Protein AF-A0A923D4W1-F1 (afdb_monomer)

Solvent-accessible surface area (backbone atoms only — not comparable to full-atom values): 11805 Å² total; per-residue (Å²): 130,90,82,83,73,84,50,93,77,59,82,61,80,74,75,94,79,71,64,70,94,41,36,47,34,37,34,72,54,59,66,52,69,55,36,38,84,41,68,31,31,30,37,39,38,39,40,50,75,46,53,69,73,46,52,76,67,52,44,48,49,49,23,54,46,45,27,51,58,31,67,71,39,84,45,37,87,84,46,16,24,34,39,38,29,36,18,18,75,50,33,96,47,62,92,37,17,37,47,33,56,68,87,30,48,74,40,44,37,29,41,34,29,31,50,56,76,56,90,89,46,63,42,72,66,55,84,55,62,86,46,44,68,60,33,62,74,67,66,30,32,38,36,51,44,49,63,90,41,91,75,40,46,66,40,59,67,65,59,68,72,51,70,68,43,34,50,81,80,34,62,93,52,44,90,43,56,83,29,43,33,28,36,83,32,52,85,48,43,27,32,39,38,25,30,66,88,80,32,38,37,39,27,31,42,71,62,72,75,96,81,79,126

Nearest PDB structures (foldseek):
  7k46-assembly1_A  TM=4.595E-01  e=6.933E-01  Leishmania major
  6jl5-assembly2_E  TM=4.227E-01  e=3.703E+00  Trypanosoma cruzi
  6jks-assembly2_F  TM=4.259E-01  e=5.373E+00  Trypanosoma cruzi strain CL Brener
  6jl6-assembly2_E  TM=4.184E-01  e=8.295E+00  Trypanosoma cruzi

Mean predicted aligned error: 6.34 Å

Structure (mmCIF, N/CA/C/O backbone):
data_AF-A0A923D4W1-F1
#
_entry.id   AF-A0A923D4W1-F1
#
loop_
_atom_site.group_PDB
_atom_site.id
_atom_site.type_symbol
_atom_site.label_atom_id
_atom_site.label_alt_id
_atom_site.label_comp_id
_atom_site.label_asym_id
_atom_site.label_entity_id
_atom_site.label_seq_id
_atom_site.pdbx_PDB_ins_code
_atom_site.Cartn_x
_atom_site.Cartn_y
_atom_site.Cartn_z
_atom_site.occupancy
_atom_site.B_iso_or_equiv
_atom_site.auth_seq_id
_atom_site.auth_comp_id
_atom_site.auth_asym_id
_atom_site.auth_atom_id
_atom_site.pdbx_PDB_model_num
ATOM 1 N N . ARG A 1 1 ? 10.522 23.057 17.693 1.00 33.84 1 ARG A N 1
ATOM 2 C CA . ARG A 1 1 ? 9.174 23.028 18.316 1.00 33.84 1 ARG A CA 1
ATOM 3 C C . ARG A 1 1 ? 8.582 21.655 18.020 1.00 33.84 1 ARG A C 1
ATOM 5 O O . ARG A 1 1 ? 8.577 21.325 16.840 1.00 33.84 1 ARG A O 1
ATOM 12 N N . PRO A 1 2 ? 8.179 20.835 19.005 1.00 36.12 2 PRO A N 1
ATOM 13 C CA . PRO A 1 2 ? 7.536 19.558 18.707 1.00 36.12 2 PRO A CA 1
ATOM 14 C C . PRO A 1 2 ? 6.172 19.827 18.059 1.00 36.12 2 PRO A C 1
ATOM 16 O O . PRO A 1 2 ? 5.451 20.727 18.490 1.00 36.12 2 PRO A O 1
ATOM 19 N N . PHE A 1 3 ? 5.883 19.109 16.977 1.00 34.84 3 PHE A N 1
ATOM 20 C CA . PHE A 1 3 ? 4.708 19.282 16.126 1.00 34.84 3 PHE A CA 1
ATOM 21 C C . PHE A 1 3 ? 3.445 18.733 16.807 1.00 34.84 3 PHE A C 1
ATOM 23 O O . PHE A 1 3 ? 3.443 17.603 17.289 1.00 34.84 3 PHE A O 1
ATOM 30 N N . GLN A 1 4 ? 2.369 19.524 16.817 1.00 30.53 4 GLN A N 1
ATOM 31 C CA . GLN A 1 4 ? 1.019 19.058 17.133 1.00 30.53 4 GLN A CA 1
ATOM 32 C C . GLN A 1 4 ? 0.399 18.441 15.875 1.00 30.53 4 GLN A C 1
ATOM 34 O O . GLN A 1 4 ? 0.209 19.130 14.873 1.00 30.53 4 GLN A O 1
ATOM 39 N N . THR A 1 5 ? 0.070 17.155 15.927 1.00 37.94 5 THR A N 1
ATOM 40 C CA . THR A 1 5 ? -0.815 16.498 14.963 1.00 37.94 5 THR A CA 1
ATOM 41 C C . THR A 1 5 ? -2.258 16.921 15.248 1.00 37.94 5 THR A C 1
ATOM 43 O O . THR A 1 5 ? -2.744 16.809 16.374 1.00 37.94 5 THR A O 1
ATOM 46 N N . LYS A 1 6 ? -2.957 17.451 14.238 1.00 38.41 6 LYS A N 1
ATOM 47 C CA . LYS A 1 6 ? -4.404 17.691 14.318 1.00 38.41 6 LYS A CA 1
ATOM 48 C C . LYS A 1 6 ? -5.115 16.333 14.336 1.00 38.41 6 LYS A C 1
ATOM 50 O O . LYS A 1 6 ? -4.929 15.543 13.424 1.00 38.41 6 LYS A O 1
ATOM 55 N N . GLY A 1 7 ? -5.892 16.077 15.387 1.00 44.84 7 GLY A N 1
ATOM 56 C CA . GLY A 1 7 ? -6.656 14.835 15.584 1.00 44.84 7 GLY A CA 1
ATOM 57 C C . GLY A 1 7 ? -6.994 14.540 17.050 1.00 44.84 7 GLY A C 1
ATOM 58 O O . GLY A 1 7 ? -7.167 13.385 17.418 1.00 44.84 7 GLY A O 1
ATOM 59 N N . GLN A 1 8 ? -7.037 15.564 17.910 1.00 39.34 8 GLN A N 1
ATOM 60 C CA . GLN A 1 8 ? -7.007 15.402 19.367 1.00 39.34 8 GLN A CA 1
ATOM 61 C C . GLN A 1 8 ? -8.305 14.874 20.014 1.00 39.34 8 GLN A C 1
ATOM 63 O O . GLN A 1 8 ? -8.316 14.730 21.228 1.00 39.34 8 GLN A O 1
ATOM 68 N N . ASP A 1 9 ? -9.353 14.529 19.253 1.00 42.72 9 ASP A N 1
ATOM 69 C CA . ASP A 1 9 ? -10.667 14.194 19.836 1.00 42.72 9 ASP A CA 1
ATOM 70 C C . ASP A 1 9 ? -11.355 12.921 19.316 1.00 42.72 9 ASP A C 1
ATOM 72 O O . ASP A 1 9 ? -12.455 12.599 19.768 1.00 42.72 9 ASP A O 1
ATOM 76 N N . VAL A 1 10 ? -10.738 12.126 18.434 1.00 48.41 10 VAL A N 1
ATOM 77 C CA . VAL A 1 10 ? -11.320 10.813 18.102 1.00 48.41 10 VAL A CA 1
ATOM 78 C C . VAL A 1 10 ? -10.729 9.769 19.042 1.00 48.41 10 VAL A C 1
ATOM 80 O O . VAL A 1 10 ? -9.669 9.202 18.783 1.00 48.41 10 VAL A O 1
ATOM 83 N N . ARG A 1 11 ? -11.424 9.492 20.153 1.00 52.69 11 ARG A N 1
ATOM 84 C CA . ARG A 1 11 ? -11.217 8.240 20.895 1.00 52.69 11 ARG A CA 1
ATOM 85 C C . ARG A 1 11 ? -11.662 7.089 19.997 1.00 52.69 11 ARG A C 1
ATOM 87 O O . ARG A 1 11 ? -12.831 6.710 19.993 1.00 52.69 11 ARG A O 1
ATOM 94 N N . VAL A 1 12 ? -10.735 6.563 19.207 1.00 61.47 12 VAL A N 1
ATOM 95 C CA . VAL A 1 12 ? -10.959 5.351 18.426 1.00 61.47 12 VAL A CA 1
ATOM 96 C C . VAL A 1 12 ? -10.852 4.171 19.388 1.00 61.47 12 VAL A C 1
ATOM 98 O O . VAL A 1 12 ? -9.762 3.784 19.795 1.00 61.47 12 VAL A O 1
ATOM 101 N N . ALA A 1 13 ? -11.992 3.621 19.802 1.00 66.62 13 ALA A N 1
ATOM 102 C CA . ALA A 1 13 ? -12.012 2.387 20.574 1.00 66.62 13 ALA A CA 1
ATOM 103 C C . ALA A 1 13 ? -11.734 1.217 19.623 1.00 66.62 13 ALA A C 1
ATOM 105 O O . ALA A 1 13 ? -12.623 0.777 18.893 1.00 66.62 13 ALA A O 1
ATOM 106 N N . ILE A 1 14 ? -10.491 0.734 19.608 1.00 72.44 14 ILE A N 1
ATOM 107 C CA . ILE A 1 14 ? -10.156 -0.508 18.912 1.00 72.44 14 ILE A CA 1
ATOM 108 C C . ILE A 1 14 ? -10.882 -1.651 19.638 1.00 72.44 14 ILE A C 1
ATOM 110 O O . ILE A 1 14 ? -10.698 -1.799 20.849 1.00 72.44 14 ILE A O 1
ATOM 114 N N . PRO A 1 15 ? -11.713 -2.452 18.948 1.00 75.25 15 PRO A N 1
ATOM 115 C CA . PRO A 1 15 ? -12.415 -3.551 19.596 1.00 75.25 15 PRO A CA 1
ATOM 116 C C . PRO A 1 15 ? -11.430 -4.549 20.218 1.00 75.25 15 PRO A C 1
ATOM 118 O O . PRO A 1 15 ? -10.486 -4.984 19.560 1.00 75.25 15 PRO A O 1
ATOM 121 N N . GLU A 1 16 ? -11.675 -4.952 21.469 1.00 68.81 16 GLU A N 1
ATOM 122 C CA . GLU A 1 16 ? -10.759 -5.820 22.232 1.00 68.81 16 GLU A CA 1
ATOM 123 C C . GLU A 1 16 ? -10.563 -7.204 21.597 1.00 68.81 16 GLU A C 1
ATOM 125 O O . GLU A 1 16 ? -9.530 -7.846 21.791 1.00 68.81 16 GLU A O 1
ATOM 130 N N . ARG A 1 17 ? -11.553 -7.687 20.834 1.00 74.94 17 ARG A N 1
ATOM 131 C CA . ARG A 1 17 ? -11.509 -9.012 20.213 1.00 74.94 17 ARG A CA 1
ATOM 132 C C . ARG A 1 17 ? -12.149 -8.997 18.830 1.00 74.94 17 ARG A C 1
ATOM 134 O O . ARG A 1 17 ? -13.367 -8.938 18.695 1.00 74.94 17 ARG A O 1
ATOM 141 N N . ILE A 1 18 ? -11.310 -9.096 17.805 1.00 81.00 18 ILE A N 1
ATOM 142 C CA . ILE A 1 18 ? -11.721 -9.305 16.413 1.00 81.00 18 ILE A CA 1
ATOM 143 C C . ILE A 1 18 ? -11.127 -10.638 15.979 1.00 81.00 18 ILE A C 1
ATOM 145 O O . ILE A 1 18 ? -9.931 -10.863 16.175 1.00 81.00 18 ILE A O 1
ATOM 149 N N . ALA A 1 19 ? -11.967 -11.516 15.435 1.00 83.38 19 ALA A N 1
ATOM 150 C CA . ALA A 1 19 ? -11.529 -12.798 14.902 1.00 83.38 19 ALA A CA 1
ATOM 151 C C . ALA A 1 19 ? -10.494 -12.582 13.784 1.00 83.38 19 ALA A C 1
ATOM 153 O O . ALA A 1 19 ? -10.634 -11.664 12.977 1.00 83.38 19 ALA A O 1
ATOM 154 N N . ASP A 1 20 ? -9.428 -13.383 13.767 1.00 82.06 20 ASP A N 1
ATOM 155 C CA . ASP A 1 20 ? -8.282 -13.144 12.878 1.00 82.06 20 ASP A CA 1
ATOM 156 C C . ASP A 1 20 ? -8.639 -13.302 11.386 1.00 82.06 20 ASP A C 1
ATOM 158 O O . ASP A 1 20 ? -8.016 -12.673 10.534 1.00 82.06 20 ASP A O 1
ATOM 162 N N . ASP A 1 21 ? -9.692 -14.060 11.066 1.00 84.62 21 ASP A N 1
ATOM 163 C CA . ASP A 1 21 ? -10.262 -14.188 9.716 1.00 84.62 21 ASP A CA 1
ATOM 164 C C . ASP A 1 21 ? -10.898 -12.888 9.194 1.00 84.62 21 ASP A C 1
ATOM 166 O O . ASP A 1 21 ? -11.052 -12.705 7.987 1.00 84.62 21 ASP A O 1
ATOM 170 N N . ARG A 1 22 ? -11.224 -11.959 10.096 1.00 87.94 22 ARG A N 1
ATOM 171 C CA . ARG A 1 22 ? -11.741 -10.627 9.774 1.00 87.94 22 ARG A CA 1
ATOM 172 C C . ARG A 1 22 ? -10.656 -9.564 9.726 1.00 87.94 22 ARG A C 1
ATOM 174 O O . ARG A 1 22 ? -10.958 -8.435 9.339 1.00 87.94 22 ARG A O 1
ATOM 181 N N . VAL A 1 23 ? -9.428 -9.880 10.128 1.00 93.12 23 VAL A N 1
ATOM 182 C CA . VAL A 1 23 ? -8.322 -8.923 10.191 1.00 93.12 23 VAL A CA 1
ATOM 183 C C . VAL A 1 23 ? -7.437 -9.049 8.957 1.00 93.12 23 VAL A C 1
ATOM 185 O O . VAL A 1 23 ? -6.949 -10.125 8.625 1.00 93.12 23 VAL A O 1
ATOM 188 N N . LEU A 1 24 ? -7.193 -7.914 8.304 1.00 96.00 24 LEU A N 1
ATOM 189 C CA . LEU A 1 24 ? -6.188 -7.779 7.255 1.00 96.00 24 LEU A CA 1
ATOM 190 C C . LEU A 1 24 ? -4.814 -7.462 7.855 1.00 96.00 24 LEU A C 1
ATOM 192 O O . LEU A 1 24 ? -3.817 -8.066 7.472 1.00 96.00 24 LEU A O 1
ATOM 196 N N . LEU A 1 25 ? -4.756 -6.503 8.781 1.00 96.50 25 LEU A N 1
ATOM 197 C CA . LEU A 1 25 ? -3.513 -6.018 9.380 1.00 96.50 25 LEU A CA 1
ATOM 198 C C . LEU A 1 25 ? -3.722 -5.726 10.865 1.00 96.50 25 LEU A C 1
ATOM 200 O O . LEU A 1 25 ? -4.727 -5.123 11.231 1.00 96.50 25 LEU A O 1
ATOM 204 N N . ARG A 1 26 ? -2.758 -6.088 11.710 1.00 94.94 26 ARG A N 1
ATOM 205 C CA . ARG A 1 26 ? -2.664 -5.649 13.109 1.00 94.94 26 ARG A CA 1
ATOM 206 C C . ARG A 1 26 ? -1.192 -5.475 13.466 1.00 94.94 26 ARG A C 1
ATOM 208 O O . ARG A 1 26 ? -0.414 -6.408 13.270 1.00 94.94 26 ARG A O 1
ATOM 215 N N . GLN A 1 27 ? -0.807 -4.304 13.964 1.00 94.62 27 GLN A N 1
ATOM 216 C CA . GLN A 1 27 ? 0.552 -4.056 14.452 1.00 94.62 27 GLN A CA 1
ATOM 217 C C . GLN A 1 27 ? 0.604 -2.913 15.472 1.00 94.62 27 GLN A C 1
ATOM 219 O O . GLN A 1 27 ? -0.324 -2.111 15.585 1.00 94.62 27 GLN A O 1
ATOM 224 N N . GLU A 1 28 ? 1.737 -2.827 16.165 1.00 92.31 28 GLU A N 1
ATOM 225 C CA . GLU A 1 28 ? 2.091 -1.725 17.057 1.00 92.31 28 GLU A CA 1
ATOM 226 C C . GLU A 1 28 ? 3.146 -0.813 16.400 1.00 92.31 28 GLU A C 1
ATOM 228 O O . GLU A 1 28 ? 4.169 -1.282 15.887 1.00 92.31 28 GLU A O 1
ATOM 233 N N . GLY A 1 29 ? 2.899 0.495 16.426 1.00 88.62 29 GLY A N 1
ATOM 234 C CA . GLY A 1 29 ? 3.747 1.543 15.872 1.00 88.62 29 GLY A CA 1
ATOM 235 C C . GLY A 1 29 ? 3.856 1.512 14.344 1.00 88.62 29 GLY A C 1
ATOM 236 O O . GLY A 1 29 ? 3.038 0.924 13.636 1.00 88.62 29 GLY A O 1
ATOM 237 N N . ASN A 1 30 ? 4.908 2.158 13.829 1.00 87.31 30 ASN A N 1
ATOM 238 C CA . ASN A 1 30 ? 5.237 2.229 12.399 1.00 87.31 30 ASN A CA 1
ATOM 239 C C . ASN A 1 30 ? 4.131 2.853 11.525 1.00 87.31 30 ASN A C 1
ATOM 241 O O . ASN A 1 30 ? 3.944 2.439 10.385 1.00 87.31 30 ASN A O 1
ATOM 245 N N . PHE A 1 31 ? 3.398 3.844 12.036 1.00 86.94 31 PHE A N 1
ATOM 246 C CA . PHE A 1 31 ? 2.408 4.596 11.264 1.00 86.94 31 PHE A CA 1
ATOM 247 C C . PHE A 1 31 ? 2.451 6.096 11.564 1.00 86.94 31 PHE A C 1
ATOM 249 O O . PHE A 1 31 ? 3.014 6.540 12.566 1.00 86.94 31 PHE A O 1
ATOM 256 N N . MET A 1 32 ? 1.860 6.878 10.664 1.00 82.12 32 MET A N 1
ATOM 257 C CA . MET A 1 32 ? 1.799 8.337 10.676 1.00 82.12 32 MET A CA 1
ATOM 258 C C . MET A 1 32 ? 0.412 8.771 10.182 1.00 82.12 32 MET A C 1
ATOM 260 O O . MET A 1 32 ? -0.173 8.108 9.329 1.00 82.12 32 MET A O 1
ATOM 264 N N . GLY A 1 33 ? -0.117 9.878 10.713 1.00 69.75 33 GLY A N 1
ATOM 265 C CA . GLY A 1 33 ? -1.463 10.367 10.363 1.00 69.75 33 GLY A CA 1
ATOM 266 C C . GLY A 1 33 ? -2.433 10.520 11.539 1.00 69.75 33 GLY A C 1
ATOM 267 O O . GLY A 1 33 ? -3.610 10.770 11.328 1.00 69.75 33 GLY A O 1
ATOM 268 N N . GLY A 1 34 ? -1.962 10.406 12.786 1.00 77.69 34 GLY A N 1
ATOM 269 C CA . GLY A 1 34 ? -2.824 10.594 13.956 1.00 77.69 34 GLY A CA 1
ATOM 270 C C . GLY A 1 34 ? -3.691 9.370 14.273 1.00 77.69 34 GLY A C 1
ATOM 271 O O . GLY A 1 34 ? -3.424 8.269 13.787 1.00 77.69 34 GLY A O 1
ATOM 272 N N . SER A 1 35 ? -4.693 9.558 15.137 1.00 80.06 35 SER A N 1
ATOM 273 C CA . SER A 1 35 ? -5.722 8.546 15.396 1.00 80.06 35 SER A CA 1
ATOM 274 C C . SER A 1 35 ? -6.792 8.660 14.313 1.00 80.06 35 SER A C 1
ATOM 276 O O . SER A 1 35 ? -7.408 9.718 14.176 1.00 80.06 35 SER A O 1
ATOM 278 N N . VAL A 1 36 ? -6.998 7.597 13.537 1.00 85.06 36 VAL A N 1
ATOM 279 C CA . VAL A 1 36 ? -7.890 7.594 12.372 1.00 85.06 36 VAL A CA 1
ATOM 280 C C . VAL A 1 36 ? -8.952 6.509 12.494 1.00 85.06 36 VAL A C 1
ATOM 282 O O . VAL A 1 36 ? -8.721 5.452 13.076 1.00 85.06 36 VAL A O 1
ATOM 285 N N . SER A 1 37 ? -10.117 6.774 11.909 1.00 89.62 37 SER A N 1
ATOM 286 C CA . SER A 1 37 ? -11.125 5.769 11.585 1.00 89.62 37 SER A CA 1
ATOM 287 C C . SER A 1 37 ? -11.518 5.951 10.124 1.00 89.62 37 SER A C 1
ATOM 289 O O . SER A 1 37 ? -12.329 6.813 9.788 1.00 89.62 37 SER A O 1
ATOM 291 N N . GLN A 1 38 ? -10.864 5.194 9.246 1.00 90.50 38 GLN A N 1
ATOM 292 C CA . GLN A 1 38 ? -10.929 5.370 7.799 1.00 90.50 38 GLN A CA 1
ATOM 293 C C . GLN A 1 38 ? -11.581 4.137 7.158 1.00 90.50 38 GLN A C 1
ATOM 295 O O . GLN A 1 38 ? -10.999 3.050 7.219 1.00 90.50 38 GLN A O 1
ATOM 30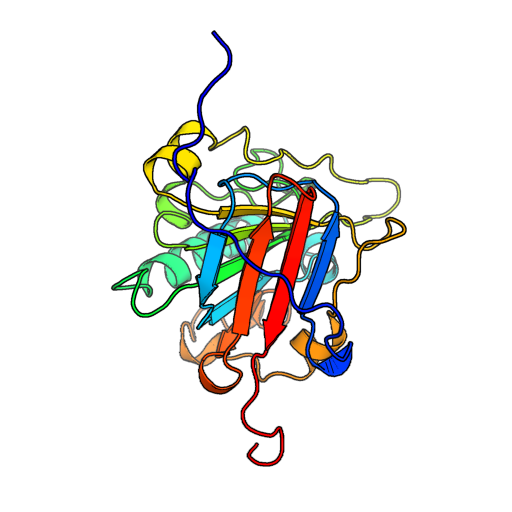0 N N . PRO A 1 39 ? -12.774 4.243 6.539 1.00 95.06 39 PRO A N 1
ATOM 301 C CA . PRO A 1 39 ? -13.282 3.166 5.692 1.00 95.06 39 PRO A CA 1
ATOM 302 C C . PRO A 1 39 ? -12.324 2.910 4.525 1.00 95.06 39 PRO A C 1
ATOM 304 O O . PRO A 1 39 ? -11.650 3.835 4.068 1.00 95.06 39 PRO A O 1
ATOM 307 N N . VAL A 1 40 ? -12.292 1.673 4.039 1.00 96.94 40 VAL A N 1
ATOM 308 C CA . VAL A 1 40 ? -11.536 1.246 2.859 1.00 96.94 40 VAL A CA 1
ATOM 309 C C . VAL A 1 40 ? -12.509 0.547 1.917 1.00 96.94 40 VAL A C 1
ATOM 311 O O . VAL A 1 40 ? -13.101 -0.468 2.273 1.00 96.94 40 VAL A O 1
ATOM 314 N N . SER A 1 41 ? -12.675 1.092 0.716 1.00 97.25 41 SER A N 1
ATOM 315 C CA . SER A 1 41 ? -13.549 0.524 -0.321 1.00 97.25 41 SER A CA 1
ATOM 316 C C . SER A 1 41 ? -12.757 -0.240 -1.374 1.00 97.25 41 SER A C 1
ATOM 318 O O . SER A 1 41 ? -13.284 -1.155 -2.002 1.00 97.25 41 SER A O 1
ATOM 320 N N . ARG A 1 42 ? -11.479 0.106 -1.553 1.00 98.00 42 ARG A N 1
ATOM 321 C CA . ARG A 1 42 ? -10.593 -0.543 -2.518 1.00 98.00 42 ARG A CA 1
ATOM 322 C C . ARG A 1 42 ? -9.211 -0.772 -1.933 1.00 98.00 42 ARG A C 1
ATOM 324 O O . ARG A 1 42 ? -8.702 0.063 -1.188 1.00 98.00 42 ARG A O 1
ATOM 331 N N . ILE A 1 43 ? -8.587 -1.874 -2.325 1.00 98.62 43 ILE A N 1
ATOM 332 C CA . ILE A 1 43 ? -7.171 -2.132 -2.073 1.00 98.62 43 ILE A CA 1
ATOM 333 C C . ILE A 1 43 ? -6.459 -2.246 -3.416 1.00 98.62 43 ILE A C 1
ATOM 335 O O . ILE A 1 43 ? -6.903 -2.986 -4.291 1.00 98.62 43 ILE A O 1
ATOM 339 N N . ILE A 1 44 ? -5.346 -1.538 -3.565 1.00 98.75 44 ILE A N 1
ATOM 340 C CA . ILE A 1 44 ? -4.352 -1.808 -4.604 1.00 98.75 44 ILE A CA 1
ATOM 341 C C . ILE A 1 44 ? -3.179 -2.472 -3.891 1.00 98.75 44 ILE A C 1
ATOM 343 O O . ILE A 1 44 ? -2.574 -1.869 -3.007 1.00 98.75 44 ILE A O 1
ATOM 347 N N . TYR A 1 45 ? -2.883 -3.718 -4.239 1.00 98.75 45 TYR A N 1
ATOM 348 C CA . TYR A 1 45 ? -1.817 -4.505 -3.632 1.00 98.75 45 TYR A CA 1
ATOM 349 C C . TYR A 1 45 ? -0.786 -4.881 -4.687 1.00 98.75 45 TYR A C 1
ATOM 351 O O . TYR A 1 45 ? -1.126 -5.482 -5.701 1.00 98.75 45 TYR A O 1
ATOM 359 N N . ILE A 1 46 ? 0.472 -4.535 -4.445 1.00 98.56 46 ILE A N 1
ATOM 360 C CA . ILE A 1 46 ? 1.603 -4.989 -5.249 1.00 98.56 46 ILE A CA 1
ATOM 361 C C . ILE A 1 46 ? 2.293 -6.099 -4.462 1.00 98.56 46 ILE A C 1
ATOM 363 O O . ILE A 1 46 ? 2.840 -5.834 -3.388 1.00 98.56 46 ILE A O 1
ATOM 367 N N . ASP A 1 47 ? 2.269 -7.323 -4.988 1.00 97.25 47 ASP A N 1
ATOM 368 C CA . ASP A 1 47 ? 2.941 -8.470 -4.380 1.00 97.25 47 ASP A CA 1
ATOM 369 C C . ASP A 1 47 ? 4.458 -8.225 -4.327 1.00 97.25 47 ASP A C 1
ATOM 371 O O . ASP A 1 47 ? 5.098 -8.121 -5.381 1.00 97.25 47 ASP A O 1
ATOM 375 N N . PRO A 1 48 ? 5.069 -8.167 -3.128 1.00 95.69 48 PRO A N 1
ATOM 376 C CA . PRO A 1 48 ? 6.504 -7.974 -3.016 1.00 95.69 48 PRO A CA 1
ATOM 377 C C . PRO A 1 48 ? 7.329 -9.063 -3.704 1.00 95.69 48 PRO A C 1
ATOM 379 O O . PRO A 1 48 ? 8.362 -8.749 -4.291 1.00 95.69 48 PRO A O 1
ATOM 382 N N . GLN A 1 49 ? 6.887 -10.325 -3.670 1.00 94.06 49 GLN A N 1
ATOM 383 C CA . GLN A 1 49 ? 7.653 -11.448 -4.231 1.00 94.06 49 GLN A CA 1
ATOM 384 C C . GLN A 1 49 ? 7.543 -11.537 -5.758 1.00 94.06 49 GLN A C 1
ATOM 386 O O . GLN A 1 49 ? 8.480 -11.963 -6.433 1.00 94.06 49 GLN A O 1
ATOM 391 N N . GLY A 1 50 ? 6.405 -11.147 -6.326 1.00 96.00 50 GLY A N 1
ATOM 392 C CA . GLY A 1 50 ? 6.248 -10.938 -7.759 1.00 96.00 50 GLY A CA 1
ATOM 393 C C . GLY A 1 50 ? 7.061 -9.739 -8.243 1.00 96.00 50 GLY A C 1
ATOM 394 O O . GLY A 1 50 ? 7.760 -9.832 -9.251 1.00 96.00 50 GLY A O 1
ATOM 395 N N . TYR A 1 51 ? 7.044 -8.638 -7.489 1.00 96.69 51 TYR A N 1
ATOM 396 C CA . TYR A 1 51 ? 7.739 -7.404 -7.852 1.00 96.69 51 TYR A CA 1
ATOM 397 C C . TYR A 1 51 ? 9.266 -7.554 -7.910 1.00 96.69 51 TYR A C 1
ATOM 399 O O . TYR A 1 51 ? 9.904 -6.959 -8.781 1.00 96.69 51 TYR A O 1
ATOM 407 N N . THR A 1 52 ? 9.881 -8.356 -7.033 1.00 94.38 52 THR A N 1
ATOM 408 C CA . THR A 1 52 ? 11.340 -8.597 -7.068 1.00 94.38 52 THR A CA 1
ATOM 409 C C . THR A 1 52 ? 11.802 -9.233 -8.372 1.00 94.38 52 THR A C 1
ATOM 411 O O . THR A 1 52 ? 12.891 -8.919 -8.847 1.00 94.38 52 THR A O 1
ATOM 414 N N . LYS A 1 53 ? 10.953 -10.068 -8.978 1.00 95.25 53 LYS A N 1
ATOM 415 C CA . LYS A 1 53 ? 11.241 -10.803 -10.217 1.00 95.25 53 LYS A CA 1
ATOM 416 C C . LYS A 1 53 ? 11.104 -9.951 -11.478 1.00 95.25 53 LYS A C 1
ATOM 418 O O . LYS A 1 53 ? 11.532 -10.390 -12.541 1.00 95.25 53 LYS A O 1
ATOM 423 N N . LEU A 1 54 ? 10.512 -8.762 -11.369 1.00 96.88 54 LEU A N 1
ATOM 424 C CA . LEU A 1 54 ? 10.343 -7.852 -12.494 1.00 96.88 54 LEU A CA 1
ATOM 425 C C . LEU A 1 54 ? 11.681 -7.249 -12.931 1.00 96.88 54 LEU A C 1
ATOM 427 O O . LEU A 1 54 ? 12.523 -6.862 -12.112 1.00 96.88 54 LEU A O 1
ATOM 431 N N . SER A 1 55 ? 11.840 -7.094 -14.241 1.00 97.19 55 SER A N 1
ATOM 432 C CA . SER A 1 55 ? 12.909 -6.294 -14.827 1.00 97.19 55 SER A CA 1
ATOM 433 C C . SER A 1 55 ? 12.788 -4.821 -14.424 1.00 97.19 55 SER A C 1
ATOM 435 O O . SER A 1 55 ? 11.747 -4.341 -13.975 1.00 97.19 55 SER A O 1
ATOM 437 N N . LEU A 1 56 ? 13.866 -4.060 -14.624 1.00 96.38 56 LEU A N 1
ATOM 438 C CA . LEU A 1 56 ? 13.868 -2.630 -14.320 1.00 96.38 56 LEU A CA 1
ATOM 439 C C . LEU A 1 56 ? 12.761 -1.870 -15.071 1.00 96.38 56 LEU A C 1
ATOM 441 O O . LEU A 1 56 ? 12.117 -1.016 -14.470 1.00 96.38 56 LEU A O 1
ATOM 445 N N . SER A 1 57 ? 12.527 -2.189 -16.350 1.00 97.56 57 SER A N 1
ATOM 446 C CA . SER A 1 57 ? 11.461 -1.557 -17.142 1.00 97.56 57 SER A CA 1
ATOM 447 C C . SER A 1 57 ? 10.088 -1.851 -16.548 1.00 97.56 57 SER A C 1
ATOM 449 O O . SER A 1 57 ? 9.327 -0.928 -16.281 1.00 97.56 57 SER A O 1
ATOM 451 N N . GLU A 1 58 ? 9.818 -3.119 -16.238 1.00 98.19 58 GLU A N 1
ATOM 452 C CA . GLU A 1 58 ? 8.533 -3.540 -15.676 1.00 98.19 58 GLU A CA 1
ATOM 453 C C . GLU A 1 58 ? 8.253 -2.887 -14.316 1.00 98.19 58 GLU A C 1
ATOM 455 O O . GLU A 1 58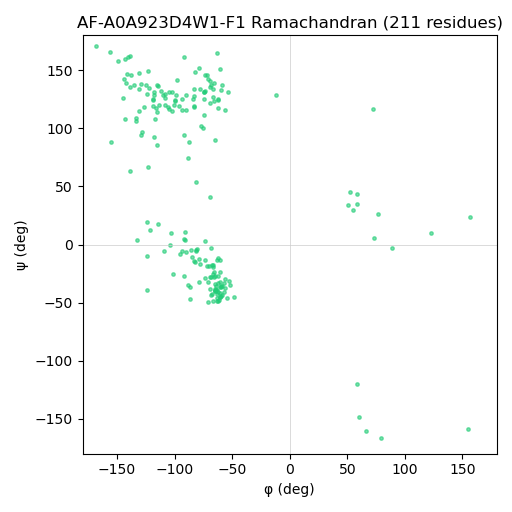 ? 7.113 -2.555 -14.005 1.00 98.19 58 GLU A O 1
ATOM 460 N N . LYS A 1 59 ? 9.287 -2.624 -13.510 1.00 98.06 59 LYS A N 1
ATOM 461 C CA . LYS A 1 59 ? 9.139 -1.879 -12.249 1.00 98.06 59 LYS A CA 1
ATOM 462 C C . LYS A 1 59 ? 8.692 -0.429 -12.468 1.00 98.06 59 LYS A C 1
ATOM 464 O O . LYS A 1 59 ? 7.871 0.083 -11.704 1.00 98.06 59 LYS A O 1
ATOM 469 N N . TYR A 1 60 ? 9.189 0.233 -13.514 1.00 98.12 60 TYR A N 1
ATOM 470 C CA . TYR A 1 60 ? 8.680 1.550 -13.913 1.00 98.12 60 TYR A CA 1
ATOM 471 C C . TYR A 1 60 ? 7.262 1.462 -14.481 1.00 98.12 60 TYR A C 1
ATOM 473 O O . TYR A 1 60 ? 6.432 2.318 -14.172 1.00 98.12 60 TYR A O 1
ATOM 481 N N . ASP A 1 61 ? 6.952 0.421 -15.249 1.00 98.19 61 ASP A N 1
ATOM 482 C CA . ASP A 1 61 ? 5.607 0.209 -15.786 1.00 98.19 61 ASP A CA 1
ATOM 483 C C . ASP A 1 61 ? 4.574 -0.004 -14.671 1.00 98.19 61 ASP A C 1
ATOM 485 O O . ASP A 1 61 ? 3.494 0.591 -14.725 1.00 98.19 61 ASP A O 1
ATOM 489 N N . VAL A 1 62 ? 4.933 -0.736 -13.608 1.00 98.56 62 VAL 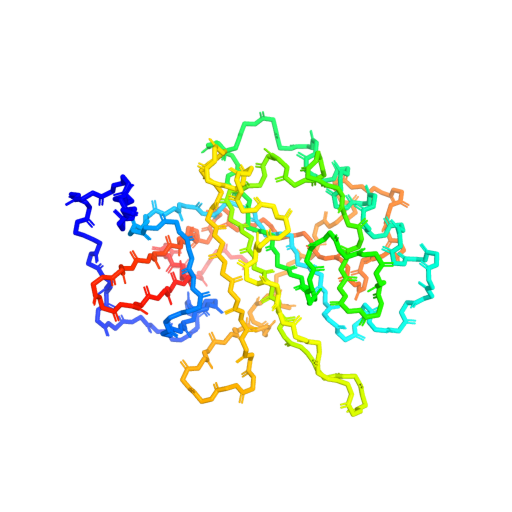A N 1
ATOM 490 C CA . VAL A 1 62 ? 4.125 -0.867 -12.383 1.00 98.56 62 VAL A CA 1
ATOM 491 C C . VAL A 1 62 ? 3.903 0.491 -11.711 1.00 98.56 62 VAL A C 1
ATOM 493 O O . VAL A 1 62 ? 2.777 0.790 -11.319 1.00 98.56 62 VAL A O 1
ATOM 496 N N . ALA A 1 63 ? 4.916 1.361 -11.624 1.00 98.38 63 ALA A N 1
ATOM 497 C CA . ALA A 1 63 ? 4.729 2.714 -11.088 1.00 98.38 63 ALA A CA 1
ATOM 498 C C . ALA A 1 63 ? 3.712 3.522 -11.918 1.00 98.38 63 ALA A C 1
ATOM 500 O O . ALA A 1 63 ? 2.780 4.119 -11.374 1.00 98.38 63 ALA A O 1
ATOM 501 N N . ARG A 1 64 ? 3.820 3.465 -13.253 1.00 98.31 64 ARG A N 1
ATOM 502 C CA . ARG A 1 64 ? 2.860 4.113 -14.161 1.00 98.31 64 ARG A CA 1
ATOM 503 C C . ARG A 1 64 ? 1.460 3.495 -14.065 1.00 98.31 64 ARG A C 1
ATOM 505 O O . ARG A 1 64 ? 0.475 4.211 -14.247 1.00 98.31 64 ARG A O 1
ATOM 512 N N . LEU A 1 65 ? 1.361 2.187 -13.825 1.00 98.62 65 LEU A N 1
ATOM 513 C CA . LEU A 1 65 ? 0.103 1.472 -13.589 1.00 98.62 65 LEU A CA 1
ATOM 514 C C . LEU A 1 65 ? -0.563 1.984 -12.312 1.00 98.62 65 LEU A C 1
ATOM 516 O O . LEU A 1 65 ? -1.731 2.366 -12.366 1.00 98.62 65 LEU A O 1
ATOM 520 N N . VAL A 1 66 ? 0.177 2.091 -11.202 1.00 98.62 66 VAL A N 1
ATOM 521 C CA . VAL A 1 66 ? -0.321 2.702 -9.956 1.00 98.62 66 VAL A CA 1
ATOM 522 C C . VAL A 1 66 ? -0.857 4.105 -10.234 1.00 98.62 66 VAL A C 1
ATOM 524 O O . VAL A 1 66 ? -1.983 4.413 -9.851 1.00 98.62 66 VAL A O 1
ATOM 527 N N . GLY A 1 67 ? -0.119 4.915 -10.998 1.00 98.38 67 GLY A N 1
ATOM 528 C CA . GLY A 1 67 ? -0.571 6.243 -11.409 1.00 98.38 67 GLY A CA 1
ATOM 529 C C . GLY A 1 67 ? -1.860 6.244 -12.238 1.00 98.38 67 GLY A C 1
ATOM 530 O O . GLY A 1 67 ? -2.691 7.138 -12.072 1.00 98.38 67 GLY A O 1
ATOM 531 N N . ARG A 1 68 ? -2.066 5.250 -13.114 1.00 98.25 68 ARG A N 1
ATOM 532 C CA . ARG A 1 68 ? -3.332 5.077 -13.851 1.00 98.25 68 ARG A CA 1
ATOM 533 C C . ARG A 1 68 ? -4.477 4.722 -12.908 1.00 98.25 68 ARG A C 1
ATOM 535 O O . ARG A 1 68 ? -5.505 5.385 -12.969 1.00 98.25 68 ARG A O 1
ATOM 542 N N . LEU A 1 69 ? -4.287 3.753 -12.012 1.00 98.50 69 LEU A N 1
ATOM 543 C CA . LEU A 1 69 ? -5.307 3.364 -11.031 1.00 98.50 69 LEU A CA 1
ATOM 544 C C . LEU A 1 69 ? -5.661 4.515 -10.080 1.00 98.50 69 LEU A C 1
ATOM 546 O O . LEU A 1 69 ? -6.834 4.745 -9.807 1.00 98.50 69 LEU A O 1
ATOM 550 N N . ASN A 1 70 ? -4.667 5.285 -9.630 1.00 98.31 70 ASN A N 1
ATOM 551 C CA . ASN A 1 70 ? -4.865 6.471 -8.797 1.00 98.31 70 ASN A CA 1
ATOM 552 C C . ASN A 1 70 ? -5.740 7.531 -9.486 1.00 98.31 70 ASN A C 1
ATOM 554 O O . ASN A 1 70 ? -6.553 8.184 -8.835 1.00 98.31 70 ASN A O 1
ATOM 558 N N . LYS A 1 71 ? -5.614 7.688 -10.808 1.00 97.31 71 LYS A N 1
ATOM 559 C CA . LYS A 1 71 ? -6.447 8.616 -11.591 1.00 97.31 71 LYS A CA 1
ATOM 560 C C . LYS A 1 71 ? -7.896 8.157 -11.757 1.00 97.31 71 LYS A C 1
ATOM 562 O O . LYS A 1 71 ? -8.728 8.997 -12.062 1.00 97.31 71 LYS A O 1
ATOM 567 N N . LEU A 1 72 ? -8.193 6.872 -11.553 1.00 96.81 72 LEU A N 1
ATOM 568 C CA . LEU A 1 72 ? -9.565 6.342 -11.556 1.00 96.81 72 LEU A CA 1
ATOM 569 C C . LEU A 1 72 ? -10.294 6.580 -10.223 1.00 96.81 72 LEU A C 1
ATOM 571 O O . LEU A 1 72 ? -11.455 6.209 -10.073 1.00 96.81 72 LEU A O 1
ATOM 575 N N . ILE A 1 73 ? -9.613 7.141 -9.221 1.00 97.06 73 ILE A N 1
ATOM 576 C CA . ILE A 1 73 ? -10.223 7.518 -7.947 1.00 97.06 73 ILE A CA 1
ATOM 577 C C . ILE A 1 73 ? -10.762 8.942 -8.100 1.00 97.06 73 ILE A C 1
ATOM 579 O O . ILE A 1 73 ? -10.059 9.906 -7.798 1.00 97.06 73 ILE A O 1
ATOM 583 N N . ASP A 1 74 ? -12.006 9.065 -8.564 1.00 89.12 74 ASP A N 1
ATOM 584 C CA . ASP A 1 74 ? -12.657 10.366 -8.786 1.00 89.12 74 ASP A CA 1
ATOM 585 C C . ASP A 1 74 ? -12.780 11.165 -7.481 1.00 89.12 74 ASP A C 1
ATOM 587 O O . ASP A 1 74 ? -12.419 12.343 -7.394 1.00 89.12 74 ASP A O 1
ATOM 591 N N . HIS A 1 75 ? -13.260 10.499 -6.427 1.00 91.75 75 HIS A N 1
ATOM 592 C CA . HIS A 1 75 ? -13.488 11.094 -5.117 1.00 91.75 75 HIS A CA 1
ATOM 593 C C . HIS A 1 75 ? -12.927 10.191 -4.017 1.00 91.75 75 HIS A C 1
ATOM 595 O O . HIS A 1 75 ? -13.523 9.176 -3.652 1.00 91.75 75 HIS A O 1
ATOM 601 N N . ARG A 1 76 ? -11.792 10.591 -3.423 1.00 92.75 76 ARG A N 1
ATOM 602 C CA . ARG A 1 76 ? -11.112 9.841 -2.346 1.00 92.75 76 ARG A CA 1
ATOM 603 C C . ARG A 1 76 ? -12.037 9.471 -1.184 1.00 92.75 76 ARG A C 1
ATOM 605 O O . ARG A 1 76 ? -11.866 8.417 -0.587 1.00 92.75 76 ARG A O 1
ATOM 612 N N . ARG A 1 77 ? -12.999 10.334 -0.841 1.00 90.50 77 ARG A N 1
ATOM 613 C CA . ARG A 1 77 ? -13.945 10.087 0.262 1.00 90.50 77 ARG A CA 1
ATOM 614 C C . ARG A 1 77 ? -15.007 9.042 -0.079 1.00 90.50 77 ARG A C 1
ATOM 616 O O . ARG A 1 77 ? -15.478 8.368 0.828 1.00 90.50 77 ARG A O 1
ATOM 623 N N . GLU A 1 78 ? -15.365 8.909 -1.353 1.00 93.62 78 GLU A N 1
ATOM 624 C CA . GLU A 1 78 ? -16.371 7.950 -1.829 1.00 93.62 78 GLU A CA 1
ATOM 625 C C . GLU A 1 78 ? -15.748 6.599 -2.164 1.00 93.62 78 GLU A C 1
ATOM 627 O O . GLU A 1 78 ? -16.346 5.561 -1.901 1.00 93.62 78 GLU A O 1
ATOM 632 N N . THR A 1 79 ? -14.512 6.606 -2.675 1.00 96.12 79 THR A N 1
ATOM 633 C CA . THR A 1 79 ? -13.721 5.387 -2.883 1.00 96.12 79 THR A CA 1
ATOM 634 C C . THR A 1 79 ? -12.377 5.435 -2.149 1.00 96.12 79 THR A C 1
ATOM 636 O O . THR A 1 79 ? -11.316 5.466 -2.789 1.00 96.12 79 THR A O 1
ATOM 639 N N . PRO A 1 80 ? -12.375 5.427 -0.802 1.00 97.38 80 PRO A N 1
ATOM 640 C CA . PRO A 1 80 ? -11.145 5.353 -0.033 1.00 97.38 80 PRO A CA 1
ATOM 641 C C . PRO A 1 80 ? -10.336 4.125 -0.432 1.00 97.38 80 PRO A C 1
ATOM 643 O O . PRO A 1 80 ? -10.768 2.981 -0.264 1.00 97.38 80 PRO A O 1
ATOM 646 N N . THR A 1 81 ? -9.162 4.380 -0.996 1.00 98.56 81 THR A N 1
ATOM 647 C CA . THR A 1 81 ? -8.287 3.337 -1.520 1.00 98.56 81 THR A CA 1
ATOM 648 C C . THR A 1 81 ? -7.074 3.190 -0.616 1.00 98.56 81 THR A C 1
ATOM 650 O O . THR A 1 81 ? -6.421 4.184 -0.291 1.00 98.56 81 THR A O 1
ATOM 653 N N . LEU A 1 82 ? -6.788 1.952 -0.219 1.00 98.44 82 LEU A N 1
ATOM 654 C CA . LEU A 1 82 ? -5.579 1.553 0.489 1.00 98.44 82 LEU A CA 1
ATOM 655 C C . LEU A 1 82 ? -4.566 1.014 -0.529 1.00 98.44 82 LEU A C 1
ATOM 657 O O . LEU A 1 82 ? -4.841 0.032 -1.216 1.00 98.44 82 LEU A O 1
ATOM 661 N N . LEU A 1 83 ? -3.401 1.647 -0.629 1.00 98.62 83 LEU A N 1
ATOM 662 C CA . LEU A 1 83 ? -2.296 1.187 -1.466 1.00 98.62 83 LEU A CA 1
ATOM 663 C C . LEU A 1 83 ? -1.269 0.450 -0.608 1.00 98.62 83 LEU A C 1
ATOM 665 O O . LEU A 1 83 ? -0.741 1.000 0.352 1.00 98.62 83 LEU A O 1
ATOM 669 N N . LEU A 1 84 ? -0.964 -0.784 -0.978 1.00 98.50 84 LEU A N 1
ATOM 670 C CA . LEU A 1 84 ? -0.038 -1.673 -0.291 1.00 98.50 84 LEU A CA 1
ATOM 671 C C . LEU A 1 84 ? 1.029 -2.119 -1.289 1.00 98.50 84 LEU A C 1
ATOM 673 O O . LEU A 1 84 ? 0.689 -2.595 -2.372 1.00 98.50 84 LEU A O 1
ATOM 677 N N . GLY A 1 85 ? 2.311 -2.004 -0.957 1.00 97.12 85 GLY A N 1
ATOM 678 C CA . GLY A 1 85 ? 3.342 -2.385 -1.918 1.00 97.12 85 GLY A CA 1
ATOM 679 C C . GLY A 1 85 ? 4.751 -2.476 -1.351 1.00 97.12 85 GLY A C 1
ATOM 680 O O . GLY A 1 85 ? 4.980 -2.129 -0.192 1.00 97.12 85 GLY A O 1
ATOM 681 N N . PRO A 1 86 ? 5.692 -2.998 -2.152 1.00 95.81 86 PRO A N 1
ATOM 682 C CA . PRO A 1 86 ? 7.025 -3.353 -1.700 1.00 95.81 86 PRO A CA 1
ATOM 683 C C . PRO A 1 86 ? 7.904 -2.132 -1.461 1.00 95.81 86 PRO A C 1
ATOM 685 O O . PRO A 1 86 ? 8.086 -1.301 -2.352 1.00 95.81 86 PRO A O 1
ATOM 688 N N . GLY A 1 87 ? 8.565 -2.111 -0.305 1.00 93.69 87 GLY A N 1
ATOM 689 C CA . GLY A 1 87 ? 9.653 -1.182 -0.026 1.00 93.69 87 GLY A CA 1
ATOM 690 C C . GLY A 1 87 ? 9.227 0.282 -0.106 1.00 93.69 87 GLY A C 1
ATOM 691 O O . GLY A 1 87 ? 8.095 0.630 0.206 1.00 93.69 87 GLY A O 1
ATOM 692 N N . ARG A 1 88 ? 10.157 1.146 -0.515 1.00 93.69 88 ARG A N 1
ATOM 693 C CA . ARG A 1 88 ? 9.975 2.601 -0.551 1.00 93.69 88 ARG A CA 1
ATOM 694 C C . ARG A 1 88 ? 9.086 3.050 -1.703 1.00 93.69 88 ARG A C 1
ATOM 696 O O . ARG A 1 88 ? 9.379 2.744 -2.861 1.00 93.69 88 ARG A O 1
ATOM 703 N N . TRP A 1 89 ? 8.100 3.889 -1.414 1.00 95.12 89 TRP A N 1
ATOM 704 C CA . TRP A 1 89 ? 7.417 4.649 -2.460 1.00 95.12 89 TRP A CA 1
ATOM 705 C C . TRP A 1 89 ? 8.274 5.842 -2.891 1.00 95.12 89 TRP A C 1
ATOM 707 O O . TRP A 1 89 ? 8.799 6.575 -2.057 1.00 95.12 89 TRP A O 1
ATOM 717 N N . GLY A 1 90 ? 8.417 6.043 -4.199 1.00 92.69 90 GLY A N 1
ATOM 718 C CA . GLY A 1 90 ? 9.159 7.174 -4.762 1.00 92.69 90 GLY A CA 1
ATOM 719 C C . GLY A 1 90 ? 10.669 7.056 -4.706 1.00 92.69 90 GLY A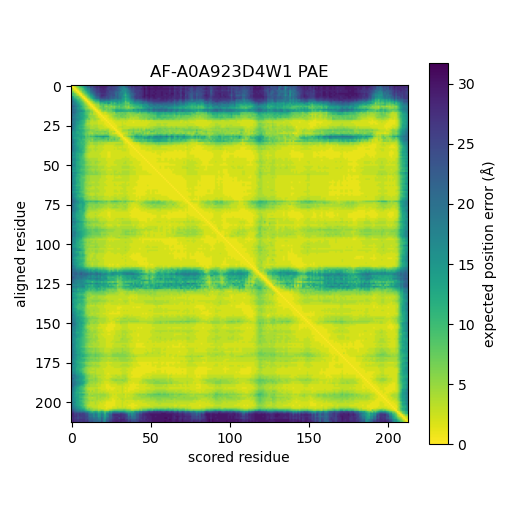 C 1
ATOM 720 O O . GLY A 1 90 ? 11.383 8.056 -4.691 1.00 92.69 90 GLY A O 1
ATOM 721 N N . THR A 1 91 ? 11.173 5.826 -4.687 1.00 90.12 91 THR A N 1
ATOM 722 C CA . THR A 1 91 ? 12.610 5.579 -4.765 1.00 90.12 91 THR A CA 1
ATOM 723 C C . THR A 1 91 ? 13.160 5.813 -6.172 1.00 90.12 91 THR A C 1
ATOM 725 O O . THR A 1 91 ? 12.526 5.484 -7.171 1.00 90.12 91 THR A O 1
ATOM 728 N N . THR A 1 92 ? 14.394 6.308 -6.258 1.00 89.81 92 THR A N 1
ATOM 729 C CA . THR A 1 92 ? 15.192 6.303 -7.495 1.00 89.81 92 THR A CA 1
ATOM 730 C C . THR A 1 92 ? 15.888 4.961 -7.747 1.00 89.81 92 THR A C 1
ATOM 732 O O . THR A 1 92 ? 16.484 4.769 -8.806 1.00 89.81 92 THR A O 1
ATOM 735 N N . THR A 1 93 ? 15.788 4.017 -6.804 1.00 90.81 93 THR A N 1
ATOM 736 C CA . THR A 1 93 ? 16.380 2.676 -6.873 1.00 90.81 93 THR A CA 1
ATOM 737 C C . THR A 1 93 ? 15.267 1.623 -6.835 1.00 90.81 93 THR A C 1
ATOM 739 O O . THR A 1 93 ? 14.899 1.178 -5.749 1.00 90.81 93 THR A O 1
ATOM 742 N N . PRO A 1 94 ? 14.738 1.154 -7.983 1.00 90.19 94 PRO A N 1
ATOM 743 C CA . PRO A 1 94 ? 13.587 0.235 -8.019 1.00 90.19 94 PRO A CA 1
ATOM 744 C C . PRO A 1 94 ? 13.807 -1.141 -7.361 1.00 90.19 94 PRO A C 1
ATOM 746 O O . PRO A 1 94 ? 12.866 -1.897 -7.141 1.00 90.19 94 PRO A O 1
ATOM 749 N N . ALA A 1 95 ? 15.049 -1.498 -7.024 1.00 87.31 95 ALA A N 1
ATOM 750 C CA . ALA A 1 95 ? 15.340 -2.657 -6.175 1.00 87.31 95 ALA A CA 1
ATOM 751 C C . ALA A 1 95 ? 14.915 -2.456 -4.705 1.00 87.31 95 ALA A C 1
ATOM 753 O O . ALA A 1 95 ? 14.764 -3.426 -3.979 1.00 87.31 95 ALA A O 1
ATOM 754 N N . MET A 1 96 ? 14.708 -1.211 -4.269 1.00 88.69 96 MET A N 1
ATOM 755 C CA . MET A 1 96 ? 14.349 -0.850 -2.893 1.00 88.69 96 MET A CA 1
ATOM 756 C C . MET A 1 96 ? 12.870 -0.479 -2.739 1.00 88.69 96 MET A C 1
ATOM 758 O O . MET A 1 96 ? 12.442 -0.150 -1.635 1.00 88.69 96 MET A O 1
ATOM 762 N N . GLY A 1 97 ? 12.093 -0.504 -3.825 1.00 93.69 97 GLY A N 1
ATOM 763 C CA . GLY A 1 97 ? 10.671 -0.174 -3.823 1.00 93.69 97 GLY A CA 1
ATOM 764 C C . GLY A 1 97 ? 10.157 0.309 -5.174 1.00 93.69 97 GLY A C 1
ATOM 765 O O . GLY A 1 97 ? 10.760 0.025 -6.212 1.00 93.69 97 GLY A O 1
ATOM 766 N N . VAL A 1 98 ? 9.036 1.027 -5.170 1.00 96.62 98 VAL A N 1
ATOM 767 C CA . VAL A 1 98 ? 8.315 1.423 -6.386 1.00 96.62 98 VAL A CA 1
ATOM 768 C C . VAL A 1 98 ? 8.636 2.876 -6.768 1.00 96.62 98 VAL A C 1
ATOM 770 O O . VAL A 1 98 ? 8.414 3.777 -5.953 1.00 96.62 98 VAL A O 1
ATOM 773 N N . PRO A 1 99 ? 9.134 3.149 -7.994 1.00 96.50 99 PRO A N 1
ATOM 774 C CA . PRO A 1 99 ? 9.589 4.478 -8.421 1.00 96.50 99 PRO A CA 1
ATOM 775 C C . PRO A 1 99 ? 8.435 5.396 -8.870 1.00 96.50 99 PRO A C 1
ATOM 777 O O . PRO A 1 99 ? 8.425 5.929 -9.982 1.00 96.50 99 PRO A O 1
ATOM 780 N N . VAL A 1 100 ? 7.434 5.556 -8.006 1.00 97.38 100 VAL A N 1
ATOM 781 C CA . VAL A 1 100 ? 6.276 6.435 -8.228 1.00 97.38 100 VAL A CA 1
ATOM 782 C C . VAL A 1 100 ? 6.597 7.907 -7.965 1.00 97.38 100 VAL A C 1
ATOM 784 O O . VAL A 1 100 ? 7.422 8.235 -7.120 1.00 97.38 100 VAL A O 1
ATOM 787 N N . THR A 1 101 ? 5.911 8.827 -8.633 1.00 96.38 101 THR A N 1
ATOM 788 C CA . THR A 1 101 ? 5.877 10.243 -8.230 1.00 96.38 101 THR A CA 1
ATOM 789 C C . THR A 1 101 ? 4.695 10.507 -7.302 1.00 96.38 101 THR A C 1
ATOM 791 O O . THR A 1 101 ? 3.723 9.756 -7.304 1.00 96.38 101 THR A O 1
ATOM 794 N N . PHE A 1 102 ? 4.707 11.608 -6.541 1.00 95.38 102 PHE A N 1
ATOM 795 C CA . PHE A 1 102 ? 3.574 11.922 -5.659 1.00 95.38 102 PHE A CA 1
ATOM 796 C C . PHE A 1 102 ? 2.243 12.067 -6.422 1.00 95.38 102 PHE A C 1
ATOM 798 O O . PHE A 1 102 ? 1.205 11.601 -5.965 1.00 95.38 102 PHE A O 1
ATOM 805 N N . SER A 1 103 ? 2.273 12.620 -7.639 1.00 96.06 103 SER A N 1
ATOM 806 C CA . SER A 1 103 ? 1.104 12.714 -8.532 1.00 96.06 103 SER A CA 1
ATOM 807 C C . SER A 1 103 ? 0.492 11.362 -8.929 1.00 96.06 103 SER A C 1
ATOM 809 O O . SER A 1 103 ? -0.610 11.324 -9.471 1.00 96.06 103 SER A O 1
ATOM 811 N N . GLU A 1 104 ? 1.187 10.254 -8.675 1.00 97.69 104 GLU A N 1
ATOM 812 C CA . GLU A 1 104 ? 0.689 8.893 -8.894 1.00 97.69 104 GLU A CA 1
ATOM 813 C C . GLU A 1 104 ? 0.044 8.290 -7.644 1.00 97.69 104 GLU A C 1
ATOM 815 O O . GLU A 1 104 ? -0.519 7.205 -7.726 1.00 97.69 104 GLU A O 1
ATOM 820 N N . LEU A 1 105 ? 0.104 8.988 -6.507 1.00 96.31 105 LEU A N 1
ATOM 821 C CA . LEU A 1 105 ? -0.406 8.550 -5.204 1.00 96.31 105 LEU A CA 1
ATOM 822 C C . LEU A 1 105 ? -1.411 9.541 -4.594 1.00 96.31 105 LEU A C 1
ATOM 824 O O . LEU A 1 105 ? -2.050 9.257 -3.583 1.00 96.31 105 LEU A O 1
ATOM 828 N N . ASN A 1 106 ? -1.534 10.727 -5.183 1.00 95.75 106 ASN A N 1
ATOM 829 C CA . ASN A 1 106 ? -2.197 11.885 -4.593 1.00 95.75 106 ASN A CA 1
ATOM 830 C C . ASN A 1 106 ? -3.723 11.774 -4.431 1.00 95.75 106 ASN A C 1
ATOM 832 O O . ASN A 1 106 ? -4.291 12.705 -3.868 1.00 95.75 106 ASN A O 1
ATOM 836 N N . ASN A 1 107 ? -4.372 10.686 -4.872 1.00 97.50 107 ASN A N 1
ATOM 837 C CA . ASN A 1 107 ? -5.788 10.386 -4.606 1.00 97.50 107 ASN A CA 1
ATOM 838 C C . ASN A 1 107 ? -5.978 9.206 -3.631 1.00 97.50 107 ASN A C 1
ATOM 840 O O . ASN A 1 107 ? -7.093 8.964 -3.169 1.00 97.50 107 ASN A O 1
ATOM 844 N N . ILE A 1 108 ? -4.907 8.514 -3.230 1.00 97.75 108 ILE A N 1
ATOM 845 C CA . ILE A 1 108 ? -4.943 7.390 -2.279 1.00 97.75 108 ILE A CA 1
ATOM 846 C C . ILE A 1 108 ? -5.290 7.873 -0.865 1.00 97.75 108 ILE A C 1
ATOM 848 O O . ILE A 1 108 ? -4.822 8.929 -0.456 1.00 97.75 108 ILE A O 1
ATOM 852 N N . ALA A 1 109 ? -6.104 7.119 -0.118 1.00 97.06 109 ALA A N 1
ATOM 853 C CA . ALA A 1 109 ? -6.509 7.479 1.247 1.00 97.06 109 ALA A CA 1
ATOM 854 C C . ALA A 1 109 ? -5.512 6.995 2.311 1.00 97.06 109 ALA A C 1
ATOM 856 O O . ALA A 1 109 ? -5.274 7.679 3.302 1.00 97.06 109 ALA A O 1
ATOM 857 N N . ALA A 1 110 ? -4.924 5.817 2.099 1.00 97.00 110 ALA A N 1
ATOM 858 C CA . ALA A 1 110 ? -3.916 5.250 2.983 1.00 97.00 110 ALA A CA 1
ATOM 859 C C . ALA A 1 110 ? -2.852 4.487 2.185 1.00 97.00 110 ALA A C 1
ATOM 861 O O . ALA A 1 110 ? -3.175 3.812 1.208 1.00 97.00 110 ALA A O 1
ATOM 862 N N . ILE A 1 111 ? -1.593 4.570 2.605 1.00 96.88 111 ILE A N 1
ATOM 863 C CA . ILE A 1 111 ? -0.449 3.926 1.956 1.00 96.88 111 ILE A CA 1
ATOM 864 C C . ILE A 1 111 ? 0.291 3.062 2.974 1.00 96.88 111 ILE A C 1
ATOM 866 O O . ILE A 1 111 ? 0.535 3.493 4.101 1.00 96.88 111 ILE A O 1
ATOM 870 N N . ALA A 1 112 ? 0.695 1.863 2.561 1.00 96.62 112 ALA A N 1
ATOM 871 C CA . ALA A 1 112 ? 1.623 1.034 3.305 1.00 96.62 112 ALA A CA 1
ATOM 872 C C . ALA A 1 112 ? 2.865 0.682 2.489 1.00 96.62 112 ALA A C 1
ATOM 874 O O . ALA A 1 112 ? 2.770 0.248 1.338 1.00 96.62 112 ALA A O 1
ATOM 875 N N . GLU A 1 113 ? 4.028 0.812 3.116 1.00 96.25 113 GLU A N 1
ATOM 876 C CA . GLU A 1 113 ? 5.256 0.165 2.661 1.00 96.25 113 GLU A CA 1
ATOM 877 C C . GLU A 1 113 ? 5.378 -1.211 3.308 1.00 96.25 113 GLU A C 1
ATOM 879 O O . GLU A 1 113 ? 5.269 -1.340 4.526 1.00 96.25 113 GLU A O 1
ATOM 884 N N . ILE A 1 114 ? 5.611 -2.245 2.509 1.00 95.81 114 ILE A N 1
ATOM 885 C CA . ILE A 1 114 ? 5.772 -3.619 2.978 1.00 95.81 114 ILE A CA 1
ATOM 886 C C . ILE A 1 114 ? 7.247 -3.982 2.883 1.00 95.81 114 ILE A C 1
ATOM 888 O O . ILE A 1 114 ? 7.823 -4.000 1.793 1.00 95.81 114 ILE A O 1
ATOM 892 N N . ALA A 1 115 ? 7.858 -4.296 4.024 1.00 92.69 115 ALA A N 1
ATOM 893 C CA . ALA A 1 115 ? 9.183 -4.891 4.053 1.00 92.69 115 ALA A CA 1
ATOM 894 C C . ALA A 1 115 ? 9.123 -6.313 3.486 1.00 92.69 115 ALA A C 1
ATOM 896 O O . ALA A 1 115 ? 8.224 -7.095 3.800 1.00 92.69 115 ALA A O 1
ATOM 897 N N . TYR A 1 116 ? 10.108 -6.656 2.668 1.00 87.56 116 TYR A N 1
ATOM 898 C CA . TYR A 1 116 ? 10.252 -7.976 2.073 1.00 87.56 116 TYR A CA 1
ATOM 899 C C . TYR A 1 116 ? 11.724 -8.374 2.048 1.00 87.56 116 TYR A C 1
ATOM 901 O O . TYR A 1 116 ? 12.613 -7.532 2.173 1.00 87.56 116 TYR A O 1
ATOM 909 N N . LYS A 1 117 ? 11.970 -9.674 1.905 1.00 81.81 117 LYS A N 1
ATOM 910 C CA . LYS A 1 117 ? 13.308 -10.227 1.706 1.00 81.81 117 LYS A CA 1
ATOM 911 C C . LYS A 1 117 ? 13.491 -10.574 0.239 1.00 81.81 117 LYS A C 1
ATOM 913 O O . LYS A 1 117 ? 12.637 -11.256 -0.332 1.00 81.81 117 LYS A O 1
ATOM 918 N N . ASP A 1 118 ? 14.609 -10.137 -0.323 1.00 76.12 118 ASP A N 1
ATOM 919 C CA . ASP A 1 118 ? 15.098 -10.541 -1.640 1.00 76.12 118 ASP A CA 1
ATOM 920 C C . ASP A 1 118 ? 16.559 -10.991 -1.505 1.00 76.12 118 ASP A C 1
ATOM 922 O O . ASP A 1 118 ? 17.483 -10.182 -1.388 1.00 76.12 118 ASP A O 1
ATOM 926 N N . GLY A 1 119 ? 16.772 -12.303 -1.386 1.00 72.69 119 GLY A N 1
ATOM 927 C CA . GLY A 1 119 ? 18.072 -12.851 -0.997 1.00 72.69 119 GLY A CA 1
ATOM 928 C C . GLY A 1 119 ? 18.525 -12.325 0.373 1.00 72.69 119 GLY A C 1
ATOM 929 O O . GLY A 1 119 ? 17.859 -12.549 1.383 1.00 72.69 119 GLY A O 1
ATOM 930 N N . SER A 1 120 ? 19.671 -11.638 0.413 1.00 63.38 120 SER A N 1
ATOM 931 C CA . SER A 1 120 ? 20.201 -10.977 1.617 1.00 63.38 120 SER A CA 1
ATOM 932 C C . SER A 1 120 ? 19.732 -9.528 1.786 1.00 63.38 120 SER A C 1
ATOM 934 O O . SER A 1 120 ? 20.023 -8.913 2.813 1.00 63.38 120 SER A O 1
ATOM 936 N N . LEU A 1 121 ? 19.025 -8.969 0.800 1.00 63.25 121 LEU A N 1
ATOM 937 C CA . LEU A 1 121 ? 18.554 -7.593 0.834 1.00 63.25 121 LEU A CA 1
ATOM 938 C C . LEU A 1 121 ? 17.229 -7.514 1.597 1.00 63.25 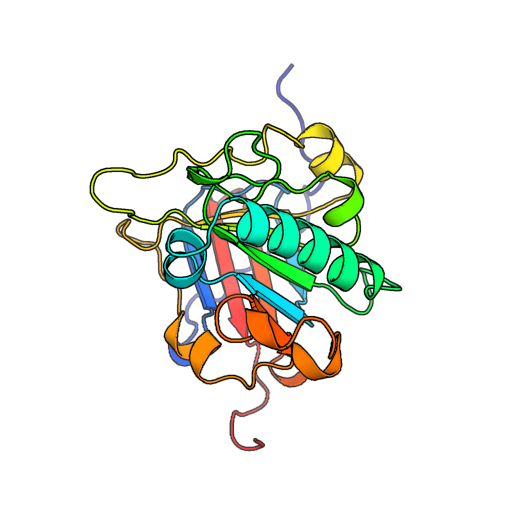121 LEU A C 1
ATOM 940 O O . LEU A 1 121 ? 16.249 -8.178 1.257 1.00 63.25 121 LEU A O 1
ATOM 944 N N . ILE A 1 122 ? 17.205 -6.659 2.616 1.00 72.31 122 ILE A N 1
ATOM 945 C CA . ILE A 1 122 ? 15.984 -6.199 3.275 1.00 72.31 122 ILE A CA 1
ATOM 946 C C . ILE A 1 122 ? 15.928 -4.697 3.022 1.00 72.31 122 ILE A C 1
ATOM 948 O O . ILE A 1 122 ? 16.762 -3.973 3.568 1.00 72.31 122 ILE A O 1
ATOM 952 N N . PRO A 1 123 ? 15.015 -4.208 2.168 1.00 66.00 123 PRO A N 1
ATOM 953 C CA . PRO A 1 123 ? 14.916 -2.785 1.923 1.00 66.00 123 PRO A CA 1
ATOM 954 C C . PRO A 1 123 ? 14.555 -2.040 3.204 1.00 66.00 123 PRO A C 1
ATOM 956 O O . PRO A 1 123 ? 13.537 -2.324 3.835 1.00 66.00 123 PRO A O 1
ATOM 959 N N . ASP A 1 124 ? 15.368 -1.050 3.563 1.00 73.56 124 ASP A N 1
ATOM 960 C CA . ASP A 1 124 ? 14.996 -0.085 4.589 1.00 73.56 124 ASP A CA 1
ATOM 961 C C . ASP A 1 124 ? 13.760 0.680 4.118 1.00 73.56 124 ASP A C 1
ATOM 963 O O . ASP A 1 124 ? 13.781 1.300 3.050 1.00 73.56 124 ASP A O 1
ATOM 967 N N . LEU A 1 125 ? 12.699 0.667 4.917 1.00 81.25 125 LEU A N 1
ATOM 968 C CA . LEU A 1 125 ? 11.494 1.439 4.632 1.00 81.25 125 LEU A CA 1
ATOM 969 C C . LEU A 1 125 ? 11.757 2.932 4.842 1.00 81.25 125 LEU A C 1
ATOM 971 O O . LEU A 1 125 ? 12.564 3.332 5.684 1.00 81.25 125 LEU A O 1
ATOM 975 N N . SER A 1 126 ? 11.110 3.765 4.032 1.00 74.94 126 SER A N 1
ATOM 976 C CA . SER A 1 126 ? 11.314 5.213 4.058 1.00 74.94 126 SER A CA 1
ATOM 977 C C . SER A 1 126 ? 10.501 5.903 5.146 1.00 74.94 126 SER A C 1
ATOM 979 O O . SER A 1 126 ? 10.760 7.070 5.437 1.00 74.94 126 SER A O 1
ATOM 981 N N . PHE A 1 127 ? 9.506 5.216 5.712 1.00 73.19 127 PHE A N 1
ATOM 982 C CA . PHE A 1 127 ? 8.521 5.801 6.621 1.00 73.19 127 PHE A CA 1
ATOM 983 C C . PHE A 1 127 ? 7.876 7.079 6.053 1.00 73.19 127 PHE A C 1
ATOM 985 O O . PHE A 1 127 ? 7.626 8.042 6.769 1.00 73.19 127 PHE A O 1
ATOM 992 N N . GLY A 1 128 ? 7.688 7.133 4.732 1.00 65.88 128 GLY A N 1
ATOM 993 C CA . GLY A 1 128 ? 7.011 8.232 4.050 1.00 65.88 128 GLY A CA 1
ATOM 994 C C . GLY A 1 128 ? 7.844 9.507 3.975 1.00 65.88 128 GLY A C 1
ATOM 995 O O . GLY A 1 128 ? 7.357 10.516 3.480 1.00 65.88 128 GLY A O 1
ATOM 996 N N . THR A 1 129 ? 9.108 9.482 4.412 1.00 74.31 129 THR A N 1
ATOM 997 C CA . THR A 1 129 ? 9.991 10.664 4.452 1.00 74.31 129 THR A CA 1
ATOM 998 C C . THR A 1 129 ? 10.161 11.352 3.101 1.00 74.31 129 THR A C 1
ATOM 1000 O O . THR A 1 129 ? 10.322 12.567 3.063 1.00 74.31 129 THR A O 1
ATOM 1003 N N . HIS A 1 130 ? 10.073 10.606 1.996 1.00 80.38 130 HIS A N 1
ATOM 1004 C CA . HIS A 1 130 ? 10.215 11.150 0.642 1.00 80.38 130 HIS A CA 1
ATOM 1005 C C . HIS A 1 130 ? 9.040 12.049 0.237 1.00 80.38 130 HIS A C 1
ATOM 1007 O O . HIS A 1 130 ? 9.225 12.966 -0.555 1.00 80.38 130 HIS A O 1
ATOM 1013 N N . PHE A 1 131 ? 7.858 11.804 0.805 1.00 86.25 131 PHE A N 1
ATOM 1014 C CA . PHE A 1 131 ? 6.619 12.525 0.508 1.00 86.25 131 PHE A CA 1
ATOM 1015 C C . PHE A 1 131 ? 5.994 13.119 1.769 1.00 86.25 131 PHE A C 1
ATOM 1017 O O . PHE A 1 131 ? 4.801 13.385 1.801 1.00 86.25 131 PHE A O 1
ATOM 1024 N N . PHE A 1 132 ? 6.761 13.281 2.852 1.00 86.50 132 PHE A N 1
ATOM 1025 C CA . PHE A 1 132 ? 6.170 13.503 4.171 1.00 86.50 132 PHE A CA 1
ATOM 1026 C C . PHE A 1 132 ? 5.292 14.759 4.219 1.00 86.50 132 PHE A C 1
ATOM 1028 O O . PHE A 1 132 ? 4.188 14.714 4.755 1.00 86.50 132 PHE A O 1
ATOM 1035 N N . GLN A 1 133 ? 5.766 15.861 3.634 1.00 87.75 133 GLN A N 1
ATOM 1036 C CA . GLN A 1 133 ? 4.995 17.104 3.568 1.00 87.75 133 GLN A CA 1
ATOM 1037 C C . GLN A 1 133 ? 3.713 16.915 2.754 1.00 87.75 133 GLN A C 1
ATOM 1039 O O . GLN A 1 133 ? 2.644 17.272 3.241 1.00 87.75 133 GLN A O 1
ATOM 1044 N N . ASP A 1 134 ? 3.806 16.275 1.588 1.00 92.25 134 ASP A N 1
ATOM 1045 C CA . ASP A 1 134 ? 2.660 16.029 0.714 1.00 92.25 134 ASP A CA 1
ATOM 1046 C C . ASP A 1 134 ? 1.624 15.087 1.355 1.00 92.25 134 ASP A C 1
ATOM 1048 O O . ASP A 1 134 ? 0.420 15.317 1.254 1.00 92.25 134 ASP A O 1
ATOM 1052 N N . LEU A 1 135 ? 2.073 14.037 2.056 1.00 91.38 135 LEU A N 1
ATOM 1053 C CA . LEU A 1 135 ? 1.209 13.096 2.780 1.00 91.38 135 LEU A CA 1
ATOM 1054 C C . LEU A 1 135 ? 0.438 13.801 3.901 1.00 91.38 135 LEU A C 1
ATOM 1056 O O . LEU A 1 135 ? -0.756 13.558 4.068 1.00 91.38 135 LEU A O 1
ATOM 1060 N N . VAL A 1 136 ? 1.107 14.685 4.648 1.00 88.69 136 VAL A N 1
ATOM 1061 C CA . VAL A 1 136 ? 0.476 15.480 5.711 1.00 88.69 136 VAL A CA 1
ATOM 1062 C C . VAL A 1 136 ? -0.496 16.505 5.131 1.00 88.69 136 VAL A C 1
ATOM 1064 O O . VAL A 1 136 ? -1.595 16.660 5.657 1.00 88.69 136 VAL A O 1
ATOM 1067 N N . GLU A 1 137 ? -0.114 17.201 4.060 1.00 90.50 137 GLU A N 1
ATOM 1068 C CA . GLU A 1 137 ? -0.961 18.207 3.410 1.00 90.50 137 GLU A CA 1
ATOM 1069 C C . GLU A 1 137 ? -2.228 17.586 2.812 1.00 90.50 137 GLU A C 1
ATOM 1071 O O . GLU A 1 137 ? -3.316 18.151 2.930 1.00 90.50 137 GLU A O 1
ATOM 1076 N N . MET A 1 138 ? -2.098 16.397 2.224 1.00 91.00 138 MET A N 1
ATOM 1077 C CA . MET A 1 138 ? -3.194 15.688 1.568 1.00 91.00 138 MET A CA 1
ATOM 1078 C C . MET A 1 138 ? -3.957 14.742 2.500 1.00 91.00 138 MET A C 1
ATOM 1080 O O . MET A 1 138 ? -4.845 14.043 2.015 1.00 91.00 138 MET A O 1
ATOM 1084 N N . ASP A 1 139 ? -3.634 14.704 3.796 1.00 91.00 139 ASP A N 1
ATOM 1085 C CA . ASP A 1 139 ? -4.273 13.827 4.789 1.00 91.00 139 ASP A CA 1
ATOM 1086 C C . ASP A 1 139 ? -4.274 12.344 4.358 1.00 91.00 139 ASP A C 1
ATOM 1088 O O . ASP A 1 139 ? -5.289 11.647 4.392 1.00 91.00 139 ASP A O 1
ATOM 1092 N N . ILE A 1 140 ? -3.125 11.874 3.861 1.00 94.00 140 ILE A N 1
ATOM 1093 C CA . ILE A 1 140 ? -2.922 10.482 3.448 1.00 94.00 140 ILE A CA 1
ATOM 1094 C C . ILE A 1 140 ? -2.323 9.721 4.626 1.00 94.00 140 ILE A C 1
ATOM 1096 O O . ILE A 1 140 ? -1.190 9.985 5.039 1.00 94.00 140 ILE A O 1
ATOM 1100 N N . PHE A 1 141 ? -3.063 8.742 5.148 1.00 94.75 141 PHE A N 1
ATOM 1101 C CA . PHE A 1 141 ? -2.557 7.891 6.220 1.00 94.75 141 PHE A CA 1
ATOM 1102 C C . PHE A 1 141 ? -1.382 7.051 5.716 1.00 94.75 141 PHE A C 1
ATOM 1104 O O . PHE A 1 141 ? -1.426 6.505 4.613 1.00 94.75 141 PHE A O 1
ATOM 1111 N N . TYR A 1 142 ? -0.340 6.905 6.525 1.00 94.31 142 TYR A N 1
ATOM 1112 C CA . TYR A 1 142 ? 0.859 6.184 6.122 1.00 94.31 142 TYR A CA 1
ATOM 1113 C C . TYR A 1 142 ? 1.252 5.140 7.167 1.00 94.31 142 TYR A C 1
ATOM 1115 O O . TYR A 1 142 ? 1.256 5.423 8.364 1.00 94.31 142 TYR A O 1
ATOM 1123 N N . MET A 1 143 ? 1.648 3.947 6.725 1.00 94.88 143 MET A N 1
ATOM 1124 C CA . MET A 1 143 ? 2.201 2.911 7.596 1.00 94.88 143 MET A CA 1
ATOM 1125 C C . MET A 1 143 ? 3.324 2.105 6.944 1.00 94.88 143 MET A C 1
ATOM 1127 O O . MET A 1 143 ? 3.465 2.034 5.728 1.00 94.88 143 MET A O 1
ATOM 1131 N N . ALA A 1 144 ? 4.129 1.475 7.783 1.00 94.38 144 ALA A N 1
ATOM 1132 C CA . ALA A 1 144 ? 5.174 0.543 7.406 1.00 94.38 144 ALA A CA 1
ATOM 1133 C C . ALA A 1 144 ? 4.860 -0.817 8.035 1.00 94.38 144 ALA A C 1
ATOM 1135 O O . ALA A 1 144 ? 4.659 -0.919 9.247 1.00 94.38 144 ALA A O 1
ATOM 1136 N N . ILE A 1 145 ? 4.801 -1.853 7.204 1.00 95.06 145 ILE A N 1
ATOM 1137 C CA . ILE A 1 145 ? 4.453 -3.222 7.574 1.00 95.06 145 ILE A CA 1
ATOM 1138 C C . ILE A 1 145 ? 5.724 -4.061 7.506 1.00 95.06 145 ILE A C 1
ATOM 1140 O O . ILE A 1 145 ? 6.386 -4.126 6.471 1.00 95.06 145 ILE A O 1
ATOM 1144 N N . TYR A 1 146 ? 6.038 -4.744 8.605 1.00 93.25 146 TYR A N 1
ATOM 1145 C CA . TYR A 1 146 ? 7.140 -5.703 8.690 1.00 93.25 146 TYR A CA 1
ATOM 1146 C C . TYR A 1 146 ? 6.569 -7.103 8.939 1.00 93.25 146 TYR A C 1
ATOM 1148 O O . TYR A 1 146 ? 6.484 -7.500 10.101 1.00 93.25 146 TYR A O 1
ATOM 1156 N N . PRO A 1 147 ? 6.165 -7.857 7.895 1.00 92.25 147 PRO A N 1
ATOM 1157 C CA . PRO A 1 147 ? 5.435 -9.117 8.068 1.00 92.25 147 PRO A CA 1
ATOM 1158 C C . PRO A 1 147 ? 6.174 -10.153 8.928 1.00 92.25 147 PRO A C 1
ATOM 1160 O O . PRO A 1 147 ? 5.550 -10.888 9.682 1.00 92.25 147 PRO A O 1
ATOM 1163 N N . ASP A 1 148 ? 7.508 -10.167 8.864 1.00 90.00 148 ASP A N 1
ATOM 1164 C CA . ASP A 1 148 ? 8.356 -11.100 9.619 1.00 90.00 148 ASP A CA 1
ATOM 1165 C C . ASP A 1 148 ? 8.608 -10.672 11.078 1.00 90.00 148 ASP A C 1
ATOM 1167 O O . ASP A 1 148 ? 9.268 -11.387 11.840 1.00 90.00 148 ASP A O 1
ATOM 1171 N N . ARG A 1 149 ? 8.152 -9.481 11.489 1.00 90.19 149 ARG A N 1
ATOM 1172 C CA . ARG A 1 149 ? 8.382 -8.965 12.842 1.00 90.19 149 ARG A CA 1
ATOM 1173 C C . ARG A 1 149 ? 7.342 -9.537 13.801 1.00 90.19 149 ARG A C 1
ATOM 1175 O O . ARG A 1 149 ? 6.142 -9.491 13.554 1.00 90.19 149 ARG A O 1
ATOM 1182 N N . LYS A 1 150 ? 7.802 -10.009 14.964 1.00 89.81 150 LYS A N 1
ATOM 1183 C CA . LYS A 1 150 ? 6.918 -10.466 16.046 1.00 89.81 150 LYS A CA 1
ATOM 1184 C C . LYS A 1 150 ? 5.898 -9.375 16.404 1.00 89.81 150 LYS A C 1
ATOM 1186 O O . LYS A 1 150 ? 6.286 -8.234 16.639 1.00 89.81 150 LYS A O 1
ATOM 1191 N N . GLY A 1 151 ? 4.623 -9.754 16.492 1.00 89.81 151 GLY A N 1
ATOM 1192 C CA . GLY A 1 151 ? 3.519 -8.844 16.820 1.00 89.81 151 GLY A CA 1
ATOM 1193 C C . GLY A 1 151 ? 2.887 -8.148 15.612 1.00 89.81 151 GLY A C 1
ATOM 1194 O O . GLY A 1 151 ? 1.899 -7.444 15.789 1.00 89.81 151 GLY A O 1
ATOM 1195 N N . VAL A 1 152 ? 3.410 -8.367 14.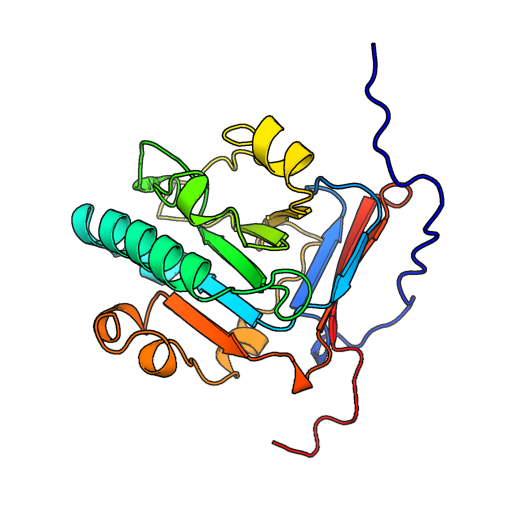400 1.00 94.12 152 VAL A N 1
ATOM 1196 C CA . VAL A 1 152 ? 2.753 -7.962 13.155 1.00 94.12 152 VAL A CA 1
ATOM 1197 C C . VAL A 1 152 ? 1.939 -9.139 12.630 1.00 94.12 152 VAL A C 1
ATOM 1199 O O . VAL A 1 152 ? 2.458 -10.236 12.440 1.00 94.12 152 VAL A O 1
ATOM 1202 N N . PHE A 1 153 ? 0.656 -8.906 12.392 1.00 95.06 153 PHE A N 1
ATOM 1203 C CA . PHE A 1 153 ? -0.218 -9.827 11.681 1.00 95.06 153 PHE A CA 1
ATOM 1204 C C . PHE A 1 153 ? -0.627 -9.174 10.366 1.00 95.06 153 PHE A C 1
ATOM 1206 O O . PHE A 1 153 ? -1.230 -8.105 10.385 1.00 95.06 153 PHE A O 1
ATOM 1213 N N . PHE A 1 154 ? -0.296 -9.801 9.238 1.00 95.81 154 PHE A N 1
ATOM 1214 C CA . PHE A 1 154 ? -0.672 -9.336 7.904 1.00 95.81 154 PHE A CA 1
ATOM 1215 C C . PHE A 1 154 ? -1.214 -10.511 7.085 1.00 95.81 154 PHE A C 1
ATOM 1217 O O . PHE A 1 154 ? -0.475 -11.425 6.718 1.00 95.81 154 PHE A O 1
ATOM 1224 N N . ASN A 1 155 ? -2.522 -10.508 6.839 1.00 94.94 155 ASN A N 1
ATOM 1225 C CA . ASN A 1 155 ? -3.256 -11.640 6.286 1.00 94.94 155 ASN A CA 1
ATOM 1226 C C . ASN A 1 155 ? -3.251 -11.623 4.750 1.00 94.94 155 ASN A C 1
ATOM 1228 O O . ASN A 1 155 ? -4.245 -11.302 4.095 1.00 94.94 155 ASN A O 1
ATOM 1232 N N . THR A 1 156 ? -2.110 -11.974 4.159 1.00 92.06 156 THR A N 1
ATOM 1233 C CA . THR A 1 156 ? -1.968 -12.080 2.697 1.00 92.06 156 THR A CA 1
ATOM 1234 C C . THR A 1 156 ? -2.828 -13.192 2.098 1.00 92.06 156 THR A C 1
ATOM 1236 O O . THR A 1 156 ? -3.252 -13.074 0.952 1.00 92.06 156 THR A O 1
ATOM 1239 N N . ALA A 1 157 ? -3.144 -14.237 2.870 1.00 92.38 157 ALA A N 1
ATOM 1240 C CA . ALA A 1 157 ? -4.036 -15.313 2.442 1.00 92.38 157 ALA A CA 1
ATOM 1241 C C . ALA A 1 157 ? -5.472 -14.815 2.213 1.00 92.38 157 ALA A C 1
ATOM 1243 O O . ALA A 1 157 ? -6.101 -15.211 1.236 1.00 92.38 157 ALA A O 1
ATOM 1244 N N . TRP A 1 158 ? -5.967 -13.911 3.065 1.00 92.88 158 TRP A N 1
ATOM 1245 C CA . TRP A 1 158 ? -7.260 -13.254 2.857 1.00 92.88 158 TRP A CA 1
ATOM 1246 C C . TRP A 1 158 ? -7.261 -12.362 1.612 1.00 92.88 158 TRP A C 1
ATOM 1248 O O . TRP A 1 158 ? -8.219 -12.386 0.855 1.00 92.88 158 TRP A O 1
ATOM 1258 N N . LEU A 1 159 ? -6.179 -11.622 1.338 1.00 92.75 159 LEU A N 1
ATOM 1259 C CA . LEU A 1 159 ? -6.078 -10.876 0.076 1.00 92.75 159 LEU A CA 1
ATOM 1260 C C . LEU A 1 159 ? -6.124 -11.824 -1.128 1.00 92.75 159 LEU A C 1
ATOM 1262 O O . LEU A 1 159 ? -6.847 -11.569 -2.083 1.00 92.75 159 LEU A O 1
ATOM 1266 N N . ALA A 1 160 ? -5.382 -12.931 -1.066 1.00 92.06 160 ALA A N 1
ATOM 1267 C CA . ALA A 1 160 ? -5.300 -13.908 -2.147 1.00 92.06 160 ALA A CA 1
ATOM 1268 C C . ALA A 1 160 ? -6.609 -14.681 -2.397 1.00 92.06 160 ALA A C 1
ATOM 1270 O O . ALA A 1 160 ? -6.752 -15.274 -3.465 1.00 92.06 160 ALA A O 1
ATOM 1271 N N . SER A 1 161 ? -7.553 -14.696 -1.448 1.00 93.06 161 SER A N 1
ATOM 1272 C CA . SER A 1 161 ? -8.870 -15.314 -1.651 1.00 93.06 161 SER A CA 1
ATOM 1273 C C . SER A 1 161 ? -9.869 -14.401 -2.367 1.00 93.06 161 SER A C 1
ATOM 1275 O O . SER A 1 161 ? -10.903 -14.882 -2.832 1.00 93.06 161 SER A O 1
ATOM 1277 N N . LEU A 1 162 ? -9.580 -13.100 -2.472 1.00 94.12 162 LEU A N 1
ATOM 1278 C CA . LEU A 1 162 ? -10.427 -12.136 -3.168 1.00 94.12 162 LEU A CA 1
ATOM 1279 C C . LEU A 1 162 ? -10.163 -12.155 -4.683 1.00 94.12 162 LEU A C 1
ATOM 1281 O O . LEU A 1 162 ? -9.028 -12.366 -5.117 1.00 94.12 162 LEU A O 1
ATOM 1285 N N . PRO A 1 163 ? -11.182 -11.875 -5.516 1.00 96.62 163 PRO A N 1
ATOM 1286 C CA . PRO A 1 163 ? -10.987 -11.766 -6.955 1.00 96.62 163 PRO A CA 1
ATOM 1287 C C . PRO A 1 163 ? -10.109 -10.554 -7.288 1.00 96.62 163 PRO A C 1
ATOM 1289 O O . PRO A 1 163 ? -10.408 -9.427 -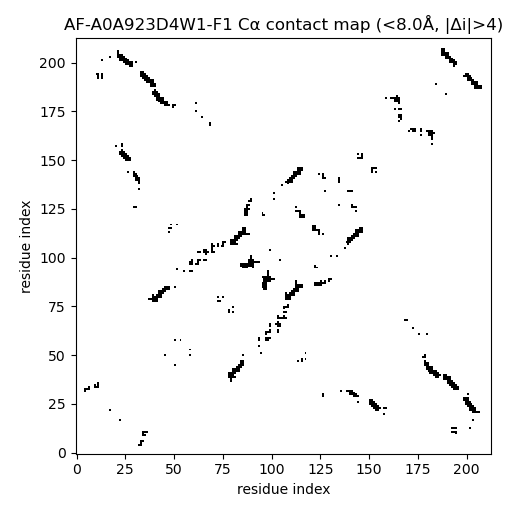6.887 1.00 96.62 163 PRO A O 1
ATOM 1292 N N . ASN A 1 164 ? -9.041 -10.773 -8.059 1.00 98.19 164 ASN A N 1
ATOM 1293 C CA . ASN A 1 164 ? -8.251 -9.680 -8.615 1.00 98.19 164 ASN A CA 1
ATOM 1294 C C . ASN A 1 164 ? -9.019 -9.014 -9.768 1.00 98.19 164 ASN A C 1
ATOM 1296 O O . ASN A 1 164 ? -9.155 -9.592 -10.844 1.00 98.19 164 ASN A O 1
ATOM 1300 N N . LYS A 1 165 ? -9.459 -7.773 -9.558 1.00 98.06 165 LYS A N 1
ATOM 1301 C CA . LYS A 1 165 ? -10.195 -6.963 -10.536 1.00 98.06 165 LYS A CA 1
ATOM 1302 C C . LYS A 1 165 ? -9.303 -6.095 -11.428 1.00 98.06 165 LYS A C 1
ATOM 1304 O O . LYS A 1 165 ? -9.826 -5.231 -12.125 1.00 98.06 165 LYS A O 1
ATOM 1309 N N . LEU A 1 166 ? -7.972 -6.262 -11.432 1.00 98.25 166 LEU A N 1
ATOM 1310 C CA . LEU A 1 166 ? -7.065 -5.396 -12.210 1.00 98.25 166 LEU A CA 1
ATOM 1311 C C . LEU A 1 166 ? -7.528 -5.225 -13.664 1.00 98.25 166 LEU A C 1
ATOM 1313 O O . LEU A 1 166 ? -7.559 -4.106 -14.170 1.00 98.25 166 LEU A O 1
ATOM 1317 N N . THR A 1 167 ? -7.912 -6.319 -14.320 1.00 96.81 167 THR A N 1
ATOM 1318 C CA . THR A 1 167 ? -8.327 -6.314 -15.727 1.00 96.81 167 THR A CA 1
ATOM 1319 C C . THR A 1 167 ? -9.627 -5.556 -15.972 1.00 96.81 167 THR A C 1
ATOM 1321 O O . THR A 1 167 ? -9.807 -5.041 -17.067 1.00 96.81 167 THR A O 1
ATOM 1324 N N . GLU A 1 168 ? -10.501 -5.438 -14.968 1.00 97.00 168 GLU A N 1
ATOM 1325 C CA . GLU A 1 168 ? -11.725 -4.627 -15.048 1.00 97.00 168 GLU A CA 1
ATOM 1326 C C . GLU A 1 168 ? -11.403 -3.123 -15.052 1.00 97.00 168 GLU A C 1
ATOM 1328 O O . GLU A 1 168 ? -12.104 -2.339 -15.685 1.00 97.00 168 GLU A O 1
ATOM 1333 N N . PHE A 1 169 ? -10.329 -2.711 -14.366 1.00 95.38 169 PHE A N 1
ATOM 1334 C CA . PHE A 1 169 ? -9.902 -1.307 -14.292 1.00 95.38 169 PHE A CA 1
ATOM 1335 C C . PHE A 1 169 ? -8.886 -0.924 -15.372 1.00 95.38 169 PHE A C 1
ATOM 1337 O O . PHE A 1 169 ? -8.779 0.248 -15.735 1.00 95.38 169 PHE A O 1
ATOM 1344 N N . SER A 1 170 ? -8.100 -1.885 -15.860 1.00 95.69 170 SER A N 1
ATOM 1345 C CA . SER A 1 170 ? -7.078 -1.649 -16.875 1.00 95.69 170 SER A CA 1
ATOM 1346 C C . SER A 1 170 ? -6.759 -2.921 -17.665 1.00 95.69 170 SER A C 1
ATOM 1348 O O . SER A 1 170 ? -5.819 -3.656 -17.358 1.00 95.69 170 SER A O 1
ATOM 1350 N N . GLU A 1 171 ? -7.504 -3.162 -18.745 1.00 95.12 171 GLU A N 1
ATOM 1351 C CA . GLU A 1 171 ? -7.266 -4.295 -19.655 1.00 95.12 171 GLU A CA 1
ATOM 1352 C C . GLU A 1 171 ? -5.838 -4.298 -20.230 1.00 95.12 171 GLU A C 1
ATOM 1354 O O . GLU A 1 171 ? -5.195 -5.346 -20.339 1.00 95.12 171 GLU A O 1
ATOM 1359 N N . ARG A 1 172 ? -5.302 -3.105 -20.534 1.00 96.25 172 ARG A N 1
ATOM 1360 C CA . ARG A 1 172 ? -3.932 -2.917 -21.047 1.00 96.25 172 ARG A CA 1
ATOM 1361 C C . ARG A 1 172 ? -2.844 -3.420 -20.095 1.00 96.25 172 ARG A C 1
ATOM 1363 O O . ARG A 1 172 ? -1.741 -3.715 -20.544 1.00 96.25 172 ARG A O 1
ATOM 1370 N N . ASP A 1 173 ? -3.148 -3.505 -18.803 1.00 96.81 173 ASP A N 1
ATOM 1371 C CA . ASP A 1 173 ? -2.209 -3.884 -17.748 1.00 96.81 173 ASP A CA 1
ATOM 1372 C C . ASP A 1 173 ? -2.417 -5.334 -17.275 1.00 96.81 173 ASP A C 1
ATOM 1374 O O . ASP A 1 173 ? -1.807 -5.768 -16.302 1.00 96.81 173 ASP A O 1
ATOM 1378 N N . SER A 1 174 ? -3.242 -6.111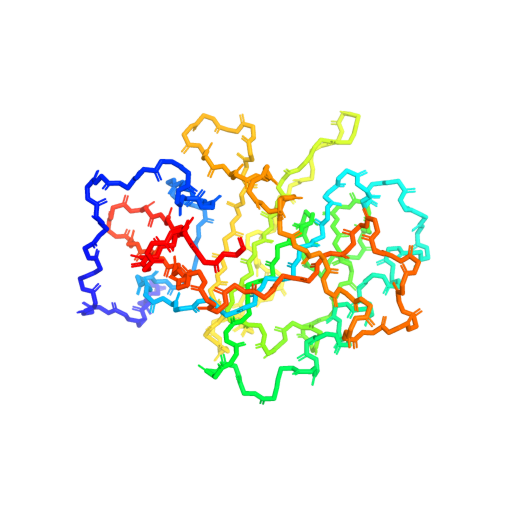 -17.987 1.00 96.56 174 SER A N 1
ATOM 1379 C CA . SER A 1 174 ? -3.576 -7.510 -17.675 1.00 96.56 174 SER A CA 1
ATOM 1380 C C . SER A 1 174 ? -2.366 -8.430 -17.482 1.00 96.56 174 SER A C 1
ATOM 1382 O O . SER A 1 174 ? -2.410 -9.340 -16.658 1.00 96.56 174 SER A O 1
ATOM 1384 N N . HIS A 1 175 ? -1.258 -8.171 -18.175 1.00 96.75 175 HIS A N 1
ATOM 1385 C CA . HIS A 1 175 ? -0.011 -8.927 -18.029 1.00 96.75 175 HIS A CA 1
ATOM 1386 C C . HIS A 1 175 ? 0.655 -8.752 -16.651 1.00 96.75 175 HIS A C 1
ATOM 1388 O O . HIS A 1 175 ? 1.446 -9.603 -16.252 1.00 96.75 175 HIS A O 1
ATOM 1394 N N . TYR A 1 176 ? 0.294 -7.713 -15.887 1.00 98.38 176 TYR A N 1
ATOM 1395 C CA . TYR A 1 176 ? 0.726 -7.524 -14.499 1.00 98.38 176 TYR A CA 1
ATOM 1396 C C . TYR A 1 176 ? -0.235 -8.121 -13.464 1.00 98.38 176 TYR A C 1
ATOM 1398 O O . TYR A 1 176 ? 0.021 -7.981 -12.271 1.00 98.38 176 TYR A O 1
ATOM 1406 N N . ALA A 1 177 ? -1.303 -8.823 -13.862 1.00 97.69 177 ALA A N 1
ATOM 1407 C CA . ALA A 1 177 ? -2.303 -9.358 -12.928 1.00 97.69 177 ALA A CA 1
ATOM 1408 C C . ALA A 1 177 ? -1.764 -10.409 -11.937 1.00 97.69 177 ALA A C 1
ATOM 1410 O O . ALA A 1 177 ? -2.445 -10.719 -10.965 1.00 97.69 177 ALA A O 1
ATOM 1411 N N . ALA A 1 178 ? -0.556 -10.937 -12.160 1.00 97.31 178 ALA A N 1
ATOM 1412 C CA . ALA A 1 178 ? 0.146 -11.808 -11.215 1.00 97.31 178 ALA A CA 1
ATOM 1413 C C . ALA A 1 178 ? 0.948 -11.046 -10.138 1.00 97.31 178 ALA A C 1
ATOM 1415 O O . ALA A 1 178 ? 1.468 -11.670 -9.219 1.00 97.31 178 ALA A O 1
ATOM 1416 N N . VAL A 1 179 ? 1.108 -9.725 -10.280 1.00 98.12 179 VAL A N 1
ATOM 1417 C CA . VAL A 1 179 ? 1.920 -8.881 -9.383 1.00 98.12 179 VAL A CA 1
ATOM 1418 C C . VAL A 1 179 ? 1.108 -7.731 -8.800 1.00 98.12 179 VAL A C 1
ATOM 1420 O O . VAL A 1 179 ? 1.279 -7.398 -7.632 1.00 98.12 179 VAL A O 1
ATOM 1423 N N . VAL A 1 180 ? 0.232 -7.109 -9.591 1.00 98.69 180 VAL A N 1
ATOM 1424 C CA . VAL A 1 180 ? -0.626 -6.012 -9.142 1.00 98.69 180 VAL A CA 1
ATOM 1425 C C . VAL A 1 180 ? -2.060 -6.498 -9.051 1.00 98.69 180 VAL A C 1
ATOM 1427 O O . VAL A 1 180 ? -2.659 -6.929 -10.037 1.00 98.69 180 VAL A O 1
ATOM 1430 N N . HIS A 1 181 ? -2.615 -6.423 -7.852 1.00 98.62 181 HIS A N 1
ATOM 1431 C CA . HIS A 1 181 ? -3.971 -6.842 -7.565 1.00 98.62 181 HIS A CA 1
ATOM 1432 C C . HIS A 1 181 ? -4.823 -5.639 -7.171 1.00 98.62 181 HIS A C 1
ATOM 1434 O O . HIS A 1 181 ? -4.398 -4.787 -6.388 1.00 98.62 181 HIS A O 1
ATOM 1440 N N . VAL A 1 182 ? -6.038 -5.578 -7.710 1.00 98.62 182 VAL A N 1
ATOM 1441 C CA . VAL A 1 182 ? -7.040 -4.584 -7.322 1.00 98.62 182 VAL A CA 1
ATOM 1442 C C . VAL A 1 182 ? -8.214 -5.321 -6.707 1.00 98.62 182 VAL A C 1
ATOM 1444 O O . VAL A 1 182 ? -8.862 -6.116 -7.380 1.00 98.62 182 VAL A O 1
ATOM 1447 N N . TYR A 1 183 ? -8.494 -5.051 -5.438 1.00 97.94 183 TYR A N 1
ATOM 1448 C CA . TYR A 1 183 ? -9.594 -5.676 -4.716 1.00 97.94 183 TYR A CA 1
ATOM 1449 C C . TYR A 1 183 ? -10.668 -4.649 -4.402 1.00 97.94 183 TYR A C 1
ATOM 1451 O O . TYR A 1 183 ? -10.386 -3.571 -3.876 1.00 97.94 183 TYR A O 1
ATOM 1459 N N . ASP A 1 184 ? -11.907 -5.014 -4.693 1.00 95.81 184 ASP A N 1
ATOM 1460 C CA . ASP A 1 184 ? -13.086 -4.306 -4.217 1.00 95.81 184 ASP A CA 1
ATOM 1461 C C . ASP A 1 184 ? -13.504 -4.908 -2.876 1.00 95.81 184 ASP A C 1
ATOM 1463 O O . ASP A 1 184 ? -13.823 -6.094 -2.786 1.00 95.81 184 ASP A O 1
ATOM 1467 N N . VAL A 1 185 ? -13.434 -4.095 -1.826 1.00 95.25 185 VAL A N 1
ATOM 1468 C CA . VAL A 1 185 ? -13.670 -4.513 -0.437 1.00 95.25 185 VAL A CA 1
ATOM 1469 C C . VAL A 1 185 ? -14.809 -3.725 0.204 1.00 95.25 185 VAL A C 1
ATOM 1471 O O . VAL A 1 185 ? -15.010 -3.807 1.417 1.00 95.25 185 VAL A O 1
ATOM 1474 N N . GLN A 1 186 ? -15.592 -2.990 -0.595 1.00 92.69 186 GLN A N 1
ATOM 1475 C CA . GLN A 1 186 ? -16.715 -2.204 -0.088 1.00 92.69 186 GLN A CA 1
ATOM 1476 C C . GLN A 1 186 ? -17.740 -3.092 0.632 1.00 92.69 186 GLN A C 1
ATOM 1478 O O . GLN A 1 186 ? -18.171 -2.762 1.736 1.00 92.69 186 GLN A O 1
ATOM 1483 N N . ALA A 1 187 ? -18.071 -4.251 0.053 1.00 90.25 187 ALA A N 1
ATOM 1484 C CA . ALA A 1 187 ? -18.994 -5.218 0.653 1.00 90.25 187 ALA A CA 1
ATOM 1485 C C . ALA A 1 187 ? -18.455 -5.841 1.955 1.00 90.25 187 ALA A C 1
ATOM 1487 O O . ALA A 1 187 ? -19.234 -6.192 2.838 1.00 90.25 187 ALA A O 1
ATOM 1488 N N . ALA A 1 188 ? -17.129 -5.935 2.109 1.00 89.50 188 ALA A N 1
ATOM 1489 C CA . ALA A 1 188 ? -16.505 -6.440 3.331 1.00 89.50 188 ALA A CA 1
ATOM 1490 C C . ALA A 1 188 ? -16.574 -5.432 4.496 1.00 89.50 188 ALA A C 1
ATOM 1492 O O . ALA A 1 188 ? -16.301 -5.802 5.640 1.00 89.50 188 ALA A O 1
ATOM 1493 N N . GLY A 1 189 ? -16.919 -4.164 4.228 1.00 92.44 189 GLY A N 1
ATOM 1494 C CA . GLY A 1 189 ? -16.953 -3.112 5.245 1.00 92.44 189 GLY A CA 1
ATOM 1495 C C . GLY A 1 189 ? -15.594 -2.936 5.920 1.00 92.44 189 GLY A C 1
ATOM 1496 O O . GLY A 1 189 ? -15.514 -2.889 7.147 1.00 92.44 189 GLY A O 1
ATOM 1497 N N . LEU A 1 190 ? -14.514 -2.942 5.132 1.00 95.06 190 LEU A N 1
ATOM 1498 C CA . LEU A 1 190 ? -13.157 -2.861 5.657 1.00 95.06 190 LEU A CA 1
ATOM 1499 C C . LEU A 1 190 ? -12.896 -1.471 6.254 1.00 95.06 190 LEU A C 1
ATOM 1501 O O . LEU A 1 190 ? -13.236 -0.444 5.659 1.00 95.06 190 LEU A O 1
ATOM 1505 N N . ARG A 1 191 ? -12.272 -1.430 7.430 1.00 95.06 191 ARG A N 1
ATOM 1506 C CA . ARG A 1 191 ? -11.928 -0.191 8.129 1.00 95.06 191 ARG A CA 1
ATOM 1507 C C . ARG A 1 191 ? -10.511 -0.249 8.678 1.00 95.06 191 ARG A C 1
ATOM 1509 O O . ARG A 1 191 ? -10.090 -1.262 9.231 1.00 95.06 191 ARG A O 1
ATOM 1516 N N . LEU A 1 192 ? -9.786 0.852 8.512 1.00 95.19 192 LEU A N 1
ATOM 1517 C CA . LEU A 1 192 ? -8.475 1.112 9.091 1.00 95.19 192 LEU A CA 1
ATOM 1518 C C . LEU A 1 192 ? -8.647 2.009 10.318 1.00 95.19 192 LEU A C 1
ATOM 1520 O O . LEU A 1 192 ? -9.157 3.125 10.210 1.00 95.19 192 LEU A O 1
ATOM 1524 N N . LEU A 1 193 ? -8.227 1.508 11.473 1.00 93.81 193 LEU A N 1
ATOM 1525 C CA . LEU A 1 193 ? -8.210 2.230 12.735 1.00 93.81 193 LEU A CA 1
ATOM 1526 C C . LEU A 1 193 ? -6.770 2.415 13.201 1.00 93.81 193 LEU A C 1
ATOM 1528 O O . LEU A 1 193 ? -5.991 1.462 13.173 1.00 93.81 193 LEU A O 1
ATOM 1532 N N . SER A 1 194 ? -6.443 3.604 13.694 1.00 91.94 194 SER A N 1
ATOM 1533 C CA . SER A 1 194 ? -5.207 3.849 14.436 1.00 91.94 194 SER A CA 1
ATOM 1534 C C . SER A 1 194 ? -5.490 4.597 15.730 1.00 91.94 194 SER A C 1
ATOM 1536 O O . SER A 1 194 ? -6.387 5.440 15.800 1.00 91.94 194 SER A O 1
ATOM 1538 N N . ASP A 1 195 ? -4.688 4.311 16.748 1.00 89.50 195 ASP A N 1
ATOM 1539 C CA . ASP A 1 195 ? -4.655 5.062 17.993 1.00 89.50 195 ASP A CA 1
ATOM 1540 C C . ASP A 1 195 ? -3.208 5.415 18.341 1.00 89.50 195 ASP A C 1
ATOM 1542 O O . ASP A 1 195 ? -2.374 4.551 18.615 1.00 89.50 195 ASP A O 1
ATOM 1546 N N . VAL A 1 196 ? -2.902 6.713 18.332 1.00 85.62 196 VAL A N 1
ATOM 1547 C CA . VAL A 1 196 ? -1.562 7.229 18.651 1.00 85.62 196 VAL A CA 1
ATOM 1548 C C . VAL A 1 196 ? -1.213 7.025 20.122 1.00 85.62 196 VAL A C 1
ATOM 1550 O O . VAL A 1 196 ? -0.031 6.898 20.442 1.00 85.62 196 VAL A O 1
ATOM 1553 N N . VAL A 1 197 ? -2.200 6.985 21.021 1.00 85.56 197 VAL A N 1
ATOM 1554 C CA . VAL A 1 197 ? -1.950 6.833 22.462 1.00 85.56 197 VAL A CA 1
ATOM 1555 C C . VAL A 1 197 ? -1.466 5.421 22.765 1.00 85.56 197 VAL A C 1
ATOM 1557 O O . VAL A 1 197 ? -0.443 5.251 23.425 1.00 85.56 197 VAL A O 1
ATOM 1560 N N . THR A 1 198 ? -2.170 4.412 22.252 1.00 87.44 198 THR A N 1
ATOM 1561 C CA . THR A 1 198 ? -1.791 2.998 22.416 1.00 87.44 198 THR A CA 1
ATOM 1562 C C . THR A 1 198 ? -0.789 2.511 21.369 1.00 87.44 198 THR A C 1
ATOM 1564 O O . THR A 1 198 ? -0.323 1.376 21.456 1.00 87.44 198 THR A O 1
ATOM 1567 N N . GLN A 1 199 ? -0.443 3.356 20.390 1.00 90.06 199 GLN A N 1
ATOM 1568 C CA . GLN A 1 199 ? 0.397 3.016 19.238 1.00 90.06 199 GLN A CA 1
ATOM 1569 C C . GLN A 1 199 ? -0.137 1.810 18.450 1.00 90.06 199 GLN A C 1
ATOM 1571 O O . GLN A 1 199 ? 0.636 1.082 17.843 1.00 90.06 199 GLN A O 1
ATOM 1576 N N . GLN A 1 200 ? -1.447 1.578 18.422 1.00 91.75 200 GLN A N 1
ATOM 1577 C CA . GLN A 1 200 ? -2.033 0.448 17.700 1.00 91.75 200 GLN A CA 1
ATOM 1578 C C . GLN A 1 200 ? -2.557 0.883 16.333 1.00 91.75 200 GLN A C 1
ATOM 1580 O O . GLN A 1 200 ? -3.161 1.948 16.200 1.00 91.75 200 GLN A O 1
ATOM 1585 N N . VAL A 1 201 ? -2.381 0.028 15.327 1.00 93.69 201 VAL A N 1
ATOM 1586 C CA . VAL A 1 201 ? -3.082 0.133 14.044 1.00 93.69 201 VAL A CA 1
ATOM 1587 C C . VAL A 1 201 ? -3.673 -1.222 13.672 1.00 93.69 201 VAL A C 1
ATOM 1589 O O . VAL A 1 201 ? -3.021 -2.266 13.778 1.00 93.69 201 VAL A O 1
ATOM 1592 N N . ILE A 1 202 ? -4.932 -1.209 13.247 1.00 94.50 202 ILE A N 1
ATOM 1593 C CA . ILE A 1 202 ? -5.664 -2.400 12.833 1.00 94.50 202 ILE A CA 1
ATOM 1594 C C . ILE A 1 202 ? -6.491 -2.104 11.586 1.00 94.50 202 ILE A C 1
ATOM 1596 O O . ILE A 1 202 ? -7.164 -1.083 11.492 1.00 94.50 202 ILE A O 1
ATOM 1600 N N . CYS A 1 203 ? -6.459 -3.019 10.625 1.00 95.69 203 CYS A N 1
ATOM 1601 C CA . CYS A 1 203 ? -7.337 -3.017 9.470 1.00 95.69 203 CYS A CA 1
ATOM 1602 C C . CYS A 1 203 ? -8.173 -4.294 9.492 1.00 95.69 203 CYS A C 1
ATOM 1604 O O . CYS A 1 203 ? -7.614 -5.393 9.482 1.00 95.69 203 CYS A O 1
ATOM 1606 N N . PHE A 1 204 ? -9.495 -4.162 9.565 1.00 94.50 204 PHE A N 1
ATOM 1607 C CA . PHE A 1 204 ? -10.401 -5.299 9.724 1.00 94.50 204 PHE A CA 1
ATOM 1608 C C . PHE A 1 204 ? -11.758 -5.051 9.067 1.00 94.50 204 PHE A C 1
ATOM 1610 O O . PHE A 1 204 ? -12.150 -3.912 8.820 1.00 94.50 204 PHE A O 1
ATOM 1617 N N . SER A 1 205 ? -12.466 -6.134 8.763 1.00 91.00 205 SER A N 1
ATOM 1618 C CA . SER A 1 205 ? -13.826 -6.118 8.224 1.00 91.00 205 SER A CA 1
ATOM 1619 C C . SER A 1 205 ? -14.842 -5.980 9.355 1.00 91.00 205 SER A C 1
ATOM 1621 O O . SER A 1 205 ? -14.830 -6.75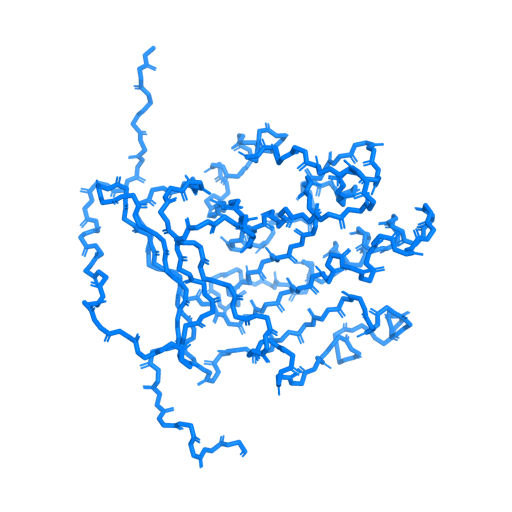4 10.319 1.00 91.00 205 SER A O 1
ATOM 1623 N N . GLU A 1 206 ? -15.748 -5.008 9.259 1.00 81.50 206 GLU A N 1
ATOM 1624 C CA . GLU A 1 206 ? -16.766 -4.758 10.292 1.00 81.50 206 GLU A CA 1
ATOM 1625 C C . GLU A 1 206 ? -17.941 -5.739 10.250 1.00 81.50 206 GLU A C 1
ATOM 1627 O O . GLU A 1 206 ? -18.593 -5.946 11.273 1.00 81.50 206 GLU A O 1
ATOM 1632 N N . GLY A 1 207 ? -18.096 -6.457 9.137 1.00 63.50 207 GLY A N 1
ATOM 1633 C CA . GLY A 1 207 ? -19.004 -7.585 8.991 1.00 63.50 207 GLY A CA 1
ATOM 1634 C C . GLY A 1 207 ? -20.483 -7.198 8.925 1.00 63.50 207 GLY A C 1
ATOM 1635 O O . GLY A 1 207 ? -21.091 -6.796 9.911 1.00 63.50 207 GLY A O 1
ATOM 1636 N N . ILE A 1 208 ? -21.091 -7.494 7.780 1.00 43.78 208 ILE A N 1
ATOM 1637 C CA . ILE A 1 208 ? -22.358 -8.230 7.742 1.00 43.78 208 ILE A CA 1
ATOM 1638 C C . ILE A 1 208 ? -21.977 -9.607 7.167 1.00 43.78 208 ILE A C 1
ATOM 1640 O O . ILE A 1 208 ? -21.232 -9.659 6.197 1.00 43.78 208 ILE A O 1
ATOM 1644 N N . ASN A 1 209 ? -22.379 -10.694 7.835 1.00 39.44 209 ASN A N 1
ATOM 1645 C CA . ASN A 1 209 ? -22.075 -12.115 7.567 1.00 39.44 209 ASN A CA 1
ATOM 1646 C C . ASN A 1 209 ? -21.419 -12.485 6.218 1.00 39.44 209 ASN A C 1
ATOM 1648 O O . ASN A 1 209 ? -21.987 -12.266 5.152 1.00 39.44 209 ASN A O 1
ATOM 1652 N N . ALA A 1 210 ? -20.320 -13.244 6.296 1.00 38.03 210 ALA A N 1
ATOM 1653 C CA . ALA A 1 210 ? -19.649 -13.935 5.189 1.00 38.03 210 ALA A CA 1
ATOM 1654 C C . ALA A 1 210 ? -20.455 -15.125 4.602 1.00 38.03 210 ALA A C 1
ATOM 1656 O O . ALA A 1 210 ? -19.898 -16.181 4.320 1.00 38.03 210 ALA A O 1
ATOM 1657 N N . GLN A 1 211 ? -21.774 -14.980 4.437 1.00 32.44 211 GLN A N 1
ATOM 1658 C CA . GLN A 1 211 ? -22.648 -15.969 3.782 1.00 32.44 211 GLN A CA 1
ATOM 1659 C C . GLN A 1 211 ? -23.266 -15.463 2.469 1.00 32.44 211 GLN A C 1
ATOM 1661 O O . GLN A 1 211 ? -24.235 -16.037 1.983 1.00 32.44 211 GLN A O 1
ATOM 1666 N N . ALA A 1 212 ? -22.717 -14.406 1.874 1.00 33.81 212 ALA A N 1
ATOM 1667 C CA . ALA A 1 212 ? -23.170 -13.908 0.578 1.00 33.81 212 ALA A CA 1
ATOM 1668 C C . ALA A 1 212 ? -21.984 -13.503 -0.307 1.00 33.81 212 ALA A C 1
ATOM 1670 O O . ALA A 1 212 ? -21.823 -12.330 -0.636 1.00 33.81 212 ALA A O 1
ATOM 1671 N N . ILE A 1 213 ? -21.139 -14.475 -0.652 1.00 38.25 213 ILE A N 1
ATOM 1672 C CA . ILE A 1 213 ? -20.320 -14.463 -1.872 1.00 38.25 213 ILE A CA 1
ATOM 1673 C C . ILE A 1 213 ? -20.457 -15.847 -2.497 1.00 38.25 213 ILE A C 1
ATOM 1675 O O . ILE A 1 213 ? -20.301 -16.829 -1.736 1.00 38.25 213 ILE A O 1
#

pLDDT: mean 87.16, std 16.36, range [30.53, 98.75]

Radius of gyration: 16.42 Å; Cα contacts (8 Å, |Δi|>4): 430; chains: 1; bounding box: 43×39×44 Å

Foldseek 3Di:
DDDDQPDPPDPPPDDPDDDLLFFQKKAFAFKDQAWDKAWAQKEKEFAAVLQLPDDPVVLQVVQVLLLLVLVVLPACNVHAYEYEWEAEECDPDSNRTHNHDCNSCLSHQEYEYEFDDDPPDTRDHPSCVVCVVSCSVSSYIYGYADCPDPRIDHCVVSVVVFDFCSCVSPVPCVVCSVGIGMGGCVVQRWIWGAHPVRSIITIGRPDDDPPPD

Secondary structure (DSSP, 8-state):
-PPPPS-TT------S---GGGEEEEEES-EESSS-EEEESEEEEE-HHHHHTS-HHHHHHHHHHHHHHHHT-S-TTTS-EEEEEEBEET-S-TTSEE---GGGTTT-SEEEEE---BTTB-PPP-TTGGGHHHHHHTT-EEEEE-TTSTT-EE-HHHHHHS---HHHH-GGGGGGTTTEEEEE-TTTTEEEEEETTTTEEEEEE--S-S---

Sequence (213 aa):
RPFQTKGQDVRVAIPERIADDRVLLRQEGNFMGGSVSQPVSRIIYIDPQGYTKLSLSEKYDVARLVGRLNKLIDHRRETPTLLLGPGRWGTTTPAMGVPVTFSELNNIAAIAEIAYKDGSLIPDLSFGTHFFQDLVEMDIFYMAIYPDRKGVFFNTAWLASLPNKLTEFSERDSHYAAVVHVYDVQAAGLRLLSDVVTQQVICFSEGINAQAI